Protein AF-A0A838PZV7-F1 (afdb_monomer_lite)

Secondary structure (DSSP, 8-state):
--------------THHHHHHHHHHHHHHHHHHHHTT--------S-TTTGGGSSSS-SEE--EE-SS-EE--TTS-EEE-TTSEEE-TT-TTPSPTTSPPSEEESSHHHHHHTT-EEPPPPTT-EEETTEEEEEPPTTHHHHHHHHHHHHTS-EEEESEEEESSS--BPBTTB-EETTEEEEEEE-----TTT-SS---EEEEEEEETT-TTTGGGSSSSS-TT-S--BSSTTS--EEPPP-S--BTTTB--TTTTEEEEEEEETTEEEEEEEES-STTHHHHHHHHHHTEEEE-S--

pLDDT: mean 84.12, std 16.03, range [39.72, 98.06]

Structure (mmCIF, N/CA/C/O backbone):
data_AF-A0A838PZV7-F1
#
_entry.id   AF-A0A838PZV7-F1
#
loop_
_atom_site.group_PDB
_atom_site.id
_atom_site.type_symbol
_atom_site.label_atom_id
_atom_site.label_alt_id
_atom_site.label_comp_id
_atom_site.label_asym_id
_atom_site.label_entity_id
_atom_site.label_seq_id
_atom_site.pdbx_PDB_ins_code
_atom_site.Cartn_x
_atom_site.Cartn_y
_atom_site.Cartn_z
_atom_site.occupancy
_atom_site.B_iso_or_equiv
_atom_site.auth_seq_id
_atom_site.auth_comp_id
_atom_site.auth_asym_id
_atom_site.auth_atom_id
_atom_site.pdbx_PDB_model_num
ATOM 1 N N . MET A 1 1 ? 9.979 31.177 59.073 1.00 42.09 1 MET A N 1
ATOM 2 C CA . MET A 1 1 ? 11.425 31.144 58.771 1.00 42.09 1 MET A CA 1
ATOM 3 C C . MET A 1 1 ? 11.536 30.817 57.298 1.00 42.09 1 MET A C 1
ATOM 5 O O . MET A 1 1 ? 11.395 29.663 56.925 1.00 42.09 1 MET A O 1
ATOM 9 N N . SER A 1 2 ? 11.619 31.861 56.479 1.00 39.72 2 SER A N 1
ATOM 10 C CA . SER A 1 2 ? 11.492 31.795 55.024 1.00 39.72 2 SER A CA 1
ATOM 11 C C . SER A 1 2 ? 12.829 32.212 54.428 1.00 39.72 2 SER A C 1
ATOM 13 O O . SER A 1 2 ? 13.245 33.350 54.623 1.00 39.72 2 SER A O 1
ATOM 15 N N . SER A 1 3 ? 13.523 31.294 53.760 1.00 56.53 3 SER A N 1
ATOM 16 C CA . SER A 1 3 ? 14.750 31.586 53.021 1.00 56.53 3 SER A CA 1
ATOM 17 C C . SER A 1 3 ? 14.402 31.895 51.567 1.00 56.53 3 SER A C 1
ATOM 19 O O . SER A 1 3 ? 14.065 31.018 50.776 1.00 56.53 3 SER A O 1
ATOM 21 N N . HIS A 1 4 ? 14.450 33.187 51.251 1.00 48.75 4 HIS A N 1
ATOM 22 C CA . HIS A 1 4 ? 14.527 33.724 49.898 1.00 48.75 4 HIS A CA 1
ATOM 23 C C . HIS A 1 4 ? 15.909 33.386 49.322 1.00 48.75 4 HIS A C 1
ATOM 25 O O . HIS A 1 4 ? 16.919 33.662 49.967 1.00 48.75 4 HIS A O 1
ATOM 31 N N . TRP A 1 5 ? 15.955 32.809 48.124 1.00 55.47 5 TRP A N 1
ATOM 32 C CA . TRP A 1 5 ? 17.179 32.699 47.334 1.00 55.47 5 TRP A CA 1
ATOM 33 C C . TRP A 1 5 ? 17.020 33.585 46.101 1.00 55.47 5 TRP A C 1
ATOM 35 O O . TRP A 1 5 ? 16.234 33.277 45.208 1.00 55.47 5 TRP A O 1
ATOM 45 N N . GLU A 1 6 ? 17.746 34.701 46.083 1.00 54.31 6 GLU A N 1
ATOM 46 C CA . GLU A 1 6 ? 17.954 35.526 44.894 1.00 54.31 6 GLU A CA 1
ATOM 47 C C . GLU A 1 6 ? 18.955 34.820 43.974 1.00 54.31 6 GLU A C 1
ATOM 49 O O . GLU A 1 6 ? 20.103 34.565 44.344 1.00 54.31 6 GLU A O 1
ATOM 54 N N . VAL A 1 7 ? 18.511 34.490 42.763 1.00 60.75 7 VAL A N 1
ATOM 55 C CA . VAL A 1 7 ? 19.371 34.014 41.678 1.00 60.75 7 VAL A CA 1
ATOM 56 C C . VAL A 1 7 ? 19.797 35.239 40.876 1.00 60.75 7 VAL A C 1
ATOM 58 O O . VAL A 1 7 ? 18.974 35.889 40.240 1.00 60.75 7 VAL A O 1
ATOM 61 N N . GLY A 1 8 ? 21.082 35.581 40.953 1.00 51.38 8 GLY A N 1
ATOM 62 C CA . GLY A 1 8 ? 21.669 36.687 40.202 1.00 51.38 8 GLY A CA 1
ATOM 63 C C . GLY A 1 8 ? 21.899 36.329 38.733 1.00 51.38 8 GLY A C 1
ATOM 64 O O . GLY A 1 8 ? 22.624 35.380 38.427 1.00 51.38 8 GLY A O 1
ATOM 65 N N . ASP A 1 9 ? 21.336 37.136 37.835 1.00 54.12 9 ASP A N 1
ATOM 66 C CA . ASP A 1 9 ? 21.616 37.108 36.400 1.00 54.12 9 ASP A CA 1
ATOM 67 C C . ASP A 1 9 ? 23.059 37.549 36.117 1.00 54.12 9 ASP A C 1
ATOM 69 O O . ASP A 1 9 ? 23.446 38.702 36.326 1.00 54.12 9 ASP A O 1
ATOM 73 N N . ARG A 1 10 ? 23.879 36.628 35.600 1.00 54.72 10 ARG A N 1
ATOM 74 C CA . ARG A 1 10 ? 25.203 36.938 35.045 1.00 54.72 10 ARG A CA 1
ATOM 75 C C . ARG A 1 10 ? 25.066 37.242 33.555 1.00 54.72 10 ARG A C 1
ATOM 77 O O . ARG A 1 10 ? 24.976 36.330 32.737 1.00 54.72 10 ARG A O 1
ATOM 84 N N . GLN A 1 11 ? 25.105 38.523 33.198 1.00 54.62 11 GLN A N 1
ATOM 85 C CA . GLN A 1 11 ? 25.249 38.962 31.809 1.00 54.62 11 GLN A CA 1
ATOM 86 C C . GLN A 1 11 ? 26.676 38.666 31.317 1.00 54.62 11 GLN A C 1
ATOM 88 O O . GLN A 1 11 ? 27.640 39.299 31.746 1.00 54.62 11 GLN A O 1
ATOM 93 N N . GLY A 1 12 ? 26.819 37.667 30.444 1.00 55.84 12 GLY A N 1
ATOM 94 C CA . GLY A 1 12 ? 28.068 37.376 29.735 1.00 55.84 12 GLY A CA 1
ATOM 95 C C . GLY A 1 12 ? 28.276 38.287 28.510 1.00 55.84 12 GLY A C 1
ATOM 96 O O . GLY A 1 12 ? 27.305 38.838 27.991 1.00 55.84 12 GLY A O 1
ATOM 97 N N . PRO A 1 13 ? 29.519 38.450 28.013 1.00 57.53 13 PRO A N 1
ATOM 98 C CA . PRO A 1 13 ? 29.832 39.390 26.936 1.00 57.53 13 PRO A CA 1
ATOM 99 C C . PRO A 1 13 ? 29.283 38.930 25.567 1.00 57.53 13 PRO A C 1
ATOM 101 O O . PRO A 1 13 ? 29.237 37.724 25.297 1.00 57.53 13 PRO A O 1
ATOM 104 N N . PRO A 1 14 ? 28.918 39.857 24.658 1.00 56.06 14 PRO A N 1
ATOM 105 C CA . PRO A 1 14 ? 28.252 39.548 23.393 1.00 56.06 14 PRO A CA 1
ATOM 106 C C . PRO A 1 14 ? 29.244 39.108 22.299 1.00 56.06 14 PRO A C 1
ATOM 108 O O . PRO A 1 14 ? 29.445 39.788 21.297 1.00 56.06 14 PRO A O 1
ATOM 111 N N . TRP A 1 15 ? 29.849 37.928 22.444 1.00 50.00 15 TRP A N 1
ATOM 112 C CA . TRP A 1 15 ? 30.771 37.365 21.440 1.00 50.00 15 TRP A CA 1
ATOM 113 C C . TRP A 1 15 ? 30.090 36.956 20.119 1.00 50.00 15 TRP A C 1
ATOM 115 O O . TRP A 1 15 ? 30.760 36.725 19.115 1.00 50.00 15 TRP A O 1
ATOM 125 N N . ARG A 1 16 ? 28.751 36.895 20.082 1.00 53.56 16 ARG A N 1
ATOM 126 C CA . ARG A 1 16 ? 27.990 36.456 18.898 1.00 53.56 16 ARG A CA 1
ATOM 127 C C . ARG A 1 16 ? 27.910 37.496 17.773 1.00 53.56 16 ARG A C 1
ATOM 129 O O . ARG A 1 16 ? 27.718 37.107 16.628 1.00 53.56 16 ARG A O 1
ATOM 136 N N . ALA A 1 17 ? 28.104 38.784 18.059 1.00 54.66 17 ALA A N 1
ATOM 137 C CA . ALA A 1 17 ? 27.995 39.830 17.036 1.00 54.66 17 ALA A CA 1
ATOM 138 C C . ALA A 1 17 ? 29.242 39.935 16.133 1.00 54.66 17 ALA A C 1
ATOM 140 O O . ALA A 1 17 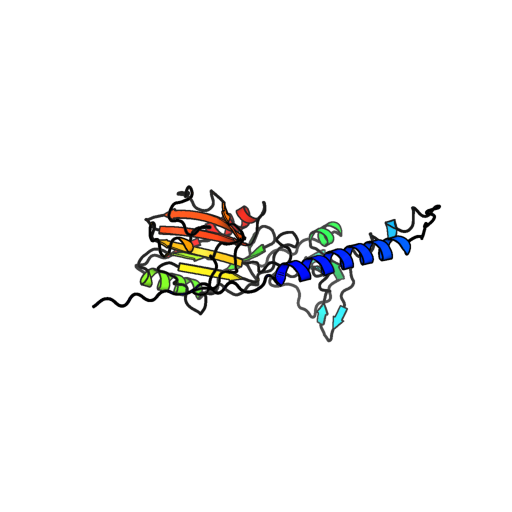? 29.129 40.302 14.967 1.00 54.66 17 ALA A O 1
ATOM 141 N N . ILE A 1 18 ? 30.425 39.566 16.636 1.00 55.22 18 ILE A N 1
ATOM 142 C CA . ILE A 1 18 ? 31.686 39.696 15.883 1.00 55.22 18 ILE A CA 1
ATOM 143 C C . ILE A 1 18 ? 31.865 38.538 14.883 1.00 55.22 18 ILE A C 1
ATOM 145 O O . ILE A 1 18 ? 32.380 38.744 13.787 1.00 55.22 18 ILE A O 1
ATOM 149 N N . GLY A 1 19 ? 31.373 37.335 15.205 1.00 53.69 19 GLY A N 1
ATOM 150 C CA . GLY A 1 19 ? 31.516 36.158 14.336 1.00 53.69 19 GLY A CA 1
ATOM 151 C C . GLY A 1 19 ? 30.713 36.224 13.029 1.00 53.69 19 GLY A C 1
ATOM 152 O O . GLY A 1 19 ? 31.167 35.724 12.003 1.00 53.69 19 GLY A O 1
ATOM 153 N N . VAL A 1 20 ? 29.546 36.880 13.034 1.00 62.47 20 VAL A N 1
ATOM 154 C CA . VAL A 1 20 ? 28.665 36.954 11.851 1.00 62.47 20 VAL A CA 1
ATOM 155 C C . VAL A 1 20 ? 29.201 37.935 10.801 1.00 62.47 20 VAL A C 1
ATOM 157 O O . VAL A 1 20 ? 29.111 37.667 9.604 1.00 62.47 20 VAL A O 1
ATOM 160 N N . GLY A 1 21 ? 29.828 39.038 11.226 1.00 62.22 21 GLY A N 1
ATOM 161 C CA . GLY A 1 21 ? 30.363 40.048 10.306 1.00 62.22 21 GLY A CA 1
ATOM 162 C C . GLY A 1 21 ? 31.498 39.532 9.412 1.00 62.22 21 GLY A C 1
ATOM 163 O O . GLY A 1 21 ? 31.550 39.860 8.227 1.00 62.22 21 GLY A O 1
ATOM 164 N N . VAL A 1 22 ? 32.375 38.674 9.946 1.00 70.69 22 VAL A N 1
ATOM 165 C CA . VAL A 1 22 ? 33.531 38.136 9.204 1.00 70.69 22 VAL A CA 1
ATOM 166 C C . VAL A 1 22 ? 33.101 37.120 8.136 1.00 70.69 22 VAL A C 1
ATOM 168 O O . VAL A 1 22 ? 33.656 37.110 7.037 1.00 70.69 22 VAL A O 1
ATOM 171 N N . LEU A 1 23 ? 32.071 36.313 8.410 1.00 70.94 23 LEU A N 1
ATOM 172 C CA . LEU A 1 23 ? 31.545 35.324 7.460 1.00 70.94 23 LEU A CA 1
ATOM 173 C C . LEU A 1 23 ? 30.875 35.975 6.241 1.00 70.94 23 LEU A C 1
ATOM 175 O O . LEU A 1 23 ? 31.104 35.542 5.111 1.00 70.94 23 LEU A O 1
ATOM 179 N N . ILE A 1 24 ? 30.101 37.046 6.447 1.00 72.81 24 ILE A N 1
ATOM 180 C CA . ILE A 1 24 ? 29.430 37.761 5.350 1.00 72.81 24 ILE A CA 1
ATOM 181 C C . ILE A 1 24 ? 30.459 38.458 4.447 1.00 72.81 24 ILE A C 1
ATOM 183 O O . ILE A 1 24 ? 30.365 38.363 3.223 1.00 72.81 24 ILE A O 1
ATOM 187 N N . ALA A 1 25 ? 31.484 39.096 5.026 1.00 76.06 25 ALA A N 1
ATOM 188 C CA . ALA A 1 25 ? 32.553 39.727 4.250 1.00 76.06 25 ALA A CA 1
ATOM 189 C C . ALA A 1 25 ? 33.348 38.705 3.411 1.00 76.06 25 ALA A C 1
ATOM 191 O O . ALA A 1 25 ? 33.676 38.982 2.257 1.00 76.06 25 ALA A O 1
ATOM 192 N N . GLY A 1 26 ? 33.597 37.506 3.953 1.00 79.44 26 GLY A N 1
ATOM 193 C CA . GLY A 1 26 ? 34.261 36.416 3.232 1.00 79.44 26 GLY A CA 1
ATOM 194 C C . GLY A 1 26 ? 33.461 35.897 2.031 1.00 79.44 26 GLY A C 1
ATOM 195 O O . GLY A 1 26 ? 34.029 35.704 0.956 1.00 79.44 26 GLY A O 1
ATOM 196 N N . LEU A 1 27 ? 32.140 35.729 2.177 1.00 80.56 27 LEU A N 1
ATOM 197 C CA . LEU A 1 27 ? 31.266 35.264 1.089 1.00 80.56 27 LEU A CA 1
ATOM 198 C C . LEU A 1 27 ? 31.147 36.286 -0.050 1.00 80.56 27 LEU A C 1
ATOM 200 O O . LEU A 1 27 ? 31.172 35.904 -1.220 1.00 80.56 27 LEU A O 1
ATOM 204 N N . ILE A 1 28 ? 31.079 37.582 0.272 1.00 80.75 28 ILE A N 1
ATOM 205 C CA . ILE A 1 28 ? 31.041 38.647 -0.742 1.00 80.75 28 ILE A CA 1
ATOM 206 C C . ILE A 1 28 ? 32.358 38.687 -1.529 1.00 80.75 28 ILE A C 1
ATOM 208 O O . ILE A 1 28 ? 32.335 38.771 -2.757 1.00 80.75 28 ILE A O 1
ATOM 212 N N . LEU A 1 29 ? 33.506 38.563 -0.852 1.00 78.00 29 LEU A N 1
ATOM 213 C CA . LEU A 1 29 ? 34.809 38.558 -1.522 1.00 78.00 29 LEU A CA 1
ATOM 214 C C . LEU A 1 29 ? 34.979 37.331 -2.437 1.00 78.00 29 LEU A C 1
ATOM 216 O O . LEU A 1 29 ? 35.476 37.462 -3.554 1.00 78.00 29 LEU A O 1
ATOM 220 N N . ALA A 1 30 ? 34.515 36.154 -2.001 1.00 75.19 30 ALA A N 1
ATOM 221 C CA . ALA A 1 30 ? 34.537 34.935 -2.809 1.00 75.19 30 ALA A CA 1
ATOM 222 C C . ALA A 1 30 ? 33.645 35.050 -4.059 1.00 75.19 30 ALA A C 1
ATOM 224 O O . ALA A 1 30 ? 34.065 34.660 -5.148 1.00 75.19 30 ALA A O 1
ATOM 225 N N . ALA A 1 31 ? 32.454 35.644 -3.934 1.00 75.31 31 ALA A N 1
ATOM 226 C CA . ALA A 1 31 ? 31.554 35.867 -5.065 1.00 75.31 31 ALA A CA 1
ATOM 227 C C . ALA A 1 31 ? 32.135 36.849 -6.100 1.00 75.31 31 ALA A C 1
ATOM 229 O O . ALA A 1 31 ? 31.983 36.634 -7.302 1.00 75.31 31 ALA A O 1
ATOM 230 N N . ILE A 1 32 ? 32.840 37.898 -5.658 1.00 75.69 32 ILE A N 1
ATOM 231 C CA . ILE A 1 32 ? 33.506 38.855 -6.558 1.00 75.69 32 ILE A CA 1
ATOM 232 C C . ILE A 1 32 ? 34.677 38.184 -7.290 1.00 75.69 32 ILE A C 1
ATOM 234 O O . ILE A 1 32 ? 34.791 38.310 -8.508 1.00 75.69 32 ILE A O 1
ATOM 238 N N . LEU A 1 33 ? 35.497 37.399 -6.583 1.00 73.06 33 LEU A N 1
ATOM 239 C CA . LEU A 1 33 ? 36.637 36.696 -7.184 1.00 73.06 33 LEU A CA 1
ATOM 240 C C . LEU A 1 33 ? 36.222 35.578 -8.155 1.00 73.06 33 LEU A C 1
ATOM 242 O O . LEU A 1 33 ? 36.958 35.281 -9.096 1.00 73.06 33 LEU A O 1
ATOM 246 N N . LEU A 1 34 ? 35.048 34.970 -7.960 1.00 68.56 34 LEU A N 1
ATOM 247 C CA . LEU A 1 34 ? 34.486 33.993 -8.897 1.00 68.56 34 LEU A CA 1
ATOM 248 C C . LEU A 1 34 ? 33.893 34.655 -10.149 1.00 68.56 34 LEU A C 1
ATOM 250 O O . LEU A 1 34 ? 33.904 34.046 -11.217 1.00 68.56 34 LEU A O 1
ATOM 254 N N . ARG A 1 35 ? 33.425 35.906 -10.053 1.00 67.31 35 ARG A N 1
ATOM 255 C CA . ARG A 1 35 ? 32.829 36.634 -11.184 1.00 67.31 35 ARG A CA 1
ATOM 256 C C . ARG A 1 35 ? 33.870 37.130 -12.194 1.00 67.31 35 ARG A C 1
ATOM 258 O O . ARG A 1 35 ? 33.584 37.134 -13.386 1.00 67.31 35 ARG A O 1
ATOM 265 N N . ASP A 1 36 ? 35.081 37.460 -11.744 1.00 55.84 36 ASP A N 1
ATOM 266 C CA . ASP A 1 36 ? 36.160 37.975 -12.608 1.00 55.84 36 ASP A CA 1
ATOM 267 C C . ASP A 1 36 ? 36.945 36.888 -13.369 1.00 55.84 36 ASP A C 1
ATOM 269 O O . ASP A 1 36 ? 37.707 37.192 -14.284 1.00 55.84 36 ASP A O 1
ATOM 273 N N . ARG A 1 37 ? 36.752 35.602 -13.046 1.00 54.34 37 ARG A N 1
ATOM 274 C CA . ARG A 1 37 ? 37.413 34.483 -13.750 1.00 54.34 37 ARG A CA 1
ATOM 275 C C . ARG A 1 37 ? 36.603 33.871 -14.900 1.00 54.34 37 ARG A C 1
ATOM 277 O O . ARG A 1 37 ? 37.090 32.949 -15.545 1.00 54.34 37 ARG A O 1
ATOM 284 N N . GLY A 1 38 ? 35.401 34.373 -15.181 1.00 46.53 38 GLY A N 1
ATOM 285 C CA . GLY A 1 38 ? 34.447 33.756 -16.114 1.00 46.53 38 GLY A CA 1
ATOM 286 C C . GLY A 1 38 ? 34.366 34.360 -17.521 1.00 46.53 38 GLY A C 1
ATOM 287 O O . GLY A 1 38 ? 33.359 34.157 -18.194 1.00 46.53 38 GLY A O 1
ATOM 288 N N . GLY A 1 39 ? 35.369 35.116 -17.975 1.00 49.84 39 GLY A N 1
ATOM 289 C CA . GLY A 1 39 ? 35.422 35.654 -19.339 1.00 49.84 39 GLY A CA 1
ATOM 290 C C . GLY A 1 39 ? 35.720 34.579 -20.389 1.00 49.84 39 GLY A C 1
ATOM 291 O O . GLY A 1 39 ? 36.837 34.504 -20.889 1.00 49.84 39 GLY A O 1
ATOM 292 N N . LEU A 1 40 ? 34.726 33.758 -20.725 1.00 47.22 40 LEU A N 1
ATOM 293 C CA . LEU A 1 40 ? 34.736 32.855 -21.878 1.00 47.22 40 LEU A CA 1
ATOM 294 C C . LEU A 1 40 ? 33.456 33.099 -22.681 1.00 47.22 40 LEU A C 1
ATOM 296 O O . LEU A 1 40 ? 32.409 32.510 -22.428 1.00 47.22 40 LEU A O 1
ATOM 300 N N . SER A 1 41 ? 33.541 34.021 -23.641 1.00 47.66 41 SER A N 1
ATOM 301 C CA . SER A 1 41 ? 32.560 34.128 -24.715 1.00 47.66 41 SER A CA 1
ATOM 302 C C . SER A 1 41 ? 32.738 32.920 -25.633 1.00 47.66 41 SER A C 1
ATOM 304 O O . SER A 1 41 ? 33.701 32.860 -26.399 1.00 47.66 41 SER A O 1
ATOM 306 N N . VAL A 1 42 ? 31.838 31.946 -25.532 1.00 50.78 42 VAL A N 1
ATOM 307 C CA . VAL A 1 42 ? 31.726 30.876 -26.524 1.00 50.78 42 VAL A CA 1
ATOM 308 C C . VAL A 1 42 ? 30.867 31.402 -27.666 1.00 50.78 42 VAL A C 1
ATOM 310 O O . VAL A 1 42 ? 29.674 31.662 -27.508 1.00 50.78 42 VAL A O 1
ATOM 313 N N . ASP A 1 43 ? 31.525 31.595 -28.799 1.00 46.00 43 ASP A N 1
ATOM 314 C CA . ASP A 1 43 ? 30.928 31.867 -30.096 1.00 46.00 43 ASP A CA 1
ATOM 315 C C . ASP A 1 43 ? 30.083 30.646 -30.502 1.00 46.00 43 ASP A C 1
ATOM 317 O O . ASP A 1 43 ? 30.615 29.564 -30.739 1.00 46.00 43 ASP A O 1
ATOM 321 N N . THR A 1 44 ? 28.755 30.778 -30.508 1.00 49.53 44 THR A N 1
ATOM 322 C CA . THR A 1 44 ? 27.830 29.727 -30.975 1.00 49.53 44 THR A CA 1
ATOM 323 C C . THR A 1 44 ? 27.452 29.997 -32.426 1.00 49.53 44 THR A C 1
ATOM 325 O O . THR A 1 44 ? 26.295 30.201 -32.790 1.00 49.53 44 THR A O 1
ATOM 328 N N . GLY A 1 45 ? 28.477 30.012 -33.275 1.00 50.03 45 GLY A N 1
ATOM 329 C CA . GLY A 1 45 ? 28.330 29.920 -34.717 1.00 50.03 45 GLY A CA 1
ATOM 330 C C . GLY A 1 45 ? 28.080 28.471 -35.129 1.00 50.03 45 GLY A C 1
ATOM 331 O O . GLY A 1 45 ? 29.018 27.698 -35.245 1.00 50.03 45 GLY A O 1
ATOM 332 N N . GLY A 1 46 ? 26.814 28.133 -35.382 1.00 51.66 46 GLY A N 1
ATOM 333 C CA . GLY A 1 46 ? 26.424 27.070 -36.313 1.00 51.66 46 GLY A CA 1
ATOM 334 C C . GLY A 1 46 ? 26.726 25.624 -35.914 1.00 51.66 46 GLY A C 1
ATOM 335 O O . GLY A 1 46 ? 27.573 24.998 -36.530 1.00 51.66 46 GLY A O 1
ATOM 336 N N . GLU A 1 47 ? 25.939 25.049 -35.000 1.00 48.91 47 GLU A N 1
ATOM 337 C CA . GLU A 1 47 ? 25.841 23.584 -34.854 1.00 48.91 47 GLU A CA 1
ATOM 338 C C . GLU A 1 47 ? 24.519 23.173 -34.176 1.00 48.91 47 GLU A C 1
ATOM 340 O O . GLU A 1 47 ? 24.459 22.516 -33.143 1.00 48.91 47 GLU A O 1
ATOM 345 N N . THR A 1 48 ? 23.391 23.596 -34.749 1.00 53.56 48 THR A N 1
ATOM 346 C CA . THR A 1 48 ? 22.042 23.273 -34.245 1.00 53.56 48 THR A CA 1
ATOM 347 C C . THR A 1 48 ? 21.520 21.892 -34.672 1.00 53.56 48 THR A C 1
ATOM 349 O O . THR A 1 48 ? 20.330 21.623 -34.517 1.00 53.56 48 THR A O 1
ATOM 352 N N . ALA A 1 49 ? 22.371 20.994 -35.178 1.00 52.94 49 ALA A N 1
ATOM 353 C CA . ALA A 1 49 ? 21.940 19.678 -35.664 1.00 52.94 49 ALA A CA 1
ATOM 354 C C . ALA A 1 49 ? 22.441 18.480 -34.836 1.00 52.94 49 ALA A C 1
ATOM 356 O O . ALA A 1 49 ? 21.749 17.469 -34.804 1.00 52.94 49 ALA A O 1
ATOM 357 N N . GLU A 1 50 ? 23.568 18.572 -34.120 1.00 47.78 50 GLU A N 1
ATOM 358 C CA . GLU A 1 50 ? 24.176 17.379 -33.498 1.00 47.78 50 GLU A CA 1
ATOM 359 C C . GLU A 1 50 ? 23.842 17.192 -32.006 1.00 47.78 50 GLU A C 1
ATOM 361 O O . GLU A 1 50 ? 23.817 16.071 -31.502 1.00 47.78 50 GLU A O 1
ATOM 366 N N . VAL A 1 51 ? 23.469 18.259 -31.289 1.00 49.22 51 VAL A N 1
ATOM 367 C CA . VAL A 1 51 ? 23.111 18.156 -29.857 1.00 49.22 51 VAL A CA 1
ATOM 368 C C . VAL A 1 51 ? 21.734 17.511 -29.650 1.00 49.22 51 VAL A C 1
ATOM 370 O O . VAL A 1 51 ? 21.497 16.874 -28.629 1.00 49.22 51 VAL A O 1
ATOM 373 N N . ARG A 1 52 ? 20.844 17.562 -30.650 1.00 44.47 52 ARG A N 1
ATOM 374 C CA . ARG A 1 52 ? 19.514 16.935 -30.560 1.00 44.47 52 ARG A CA 1
ATOM 375 C C . ARG A 1 52 ? 19.538 15.416 -30.746 1.00 44.47 52 ARG A C 1
ATOM 377 O O . ARG A 1 52 ? 18.552 14.756 -30.448 1.00 44.47 52 ARG A O 1
ATOM 384 N N . GLN A 1 53 ? 20.649 14.861 -31.229 1.00 44.34 53 GLN A N 1
ATOM 385 C CA . GLN A 1 53 ? 20.766 13.435 -31.534 1.00 44.34 53 GLN A CA 1
ATOM 386 C C . GLN A 1 53 ? 21.346 12.623 -30.366 1.00 44.34 53 GLN A C 1
ATOM 388 O O . GLN A 1 53 ? 21.191 11.410 -30.332 1.00 44.34 53 GLN A O 1
ATOM 393 N N . ARG A 1 54 ? 21.939 13.280 -29.359 1.00 42.56 54 ARG A N 1
ATOM 394 C CA . ARG A 1 54 ? 22.484 12.614 -28.162 1.00 42.56 54 ARG A CA 1
ATOM 395 C C . ARG A 1 54 ? 21.508 12.502 -26.988 1.00 42.56 54 ARG A C 1
ATOM 397 O O . ARG A 1 54 ? 21.782 11.762 -26.053 1.00 42.56 54 ARG A O 1
ATOM 404 N N . GLU A 1 55 ? 20.373 13.191 -27.054 1.00 45.97 55 GLU A N 1
ATOM 405 C CA . GLU A 1 55 ? 19.313 13.152 -26.033 1.00 45.97 55 GLU A CA 1
ATOM 406 C C . GLU A 1 55 ? 18.219 12.108 -26.355 1.00 45.97 55 GLU A C 1
ATOM 408 O O . GLU A 1 55 ? 17.292 11.914 -25.578 1.00 45.97 55 GLU A O 1
ATOM 413 N N . LEU A 1 56 ? 18.341 11.400 -27.487 1.00 49.62 56 LEU A N 1
ATOM 414 C CA . LEU A 1 56 ? 17.361 10.422 -27.984 1.00 49.62 56 LEU A CA 1
ATOM 415 C C . LEU A 1 56 ? 17.820 8.952 -27.915 1.00 49.62 56 LEU A C 1
ATOM 417 O O . LEU A 1 56 ? 17.026 8.072 -28.230 1.00 49.62 56 LEU A O 1
ATOM 421 N N . ASP A 1 57 ? 19.054 8.662 -27.484 1.00 49.16 57 ASP A N 1
ATOM 422 C CA . ASP A 1 57 ? 19.691 7.358 -27.761 1.00 49.16 57 ASP A CA 1
ATOM 423 C C . ASP A 1 57 ? 19.965 6.443 -26.554 1.00 49.16 57 ASP A C 1
ATOM 425 O O . ASP A 1 57 ? 20.586 5.394 -26.703 1.00 49.16 57 ASP A O 1
ATOM 429 N N . LEU A 1 58 ? 19.462 6.759 -25.359 1.00 55.94 58 LEU A N 1
ATOM 430 C CA . LEU A 1 58 ? 19.487 5.824 -24.220 1.00 55.94 58 LEU A CA 1
ATOM 431 C C . LEU A 1 58 ? 18.089 5.674 -23.621 1.00 55.94 58 LEU A C 1
ATOM 433 O O . LEU A 1 58 ? 17.857 5.844 -22.433 1.00 55.94 58 LEU A O 1
ATOM 437 N N . VAL A 1 59 ? 17.136 5.364 -24.494 1.00 71.62 59 VAL A N 1
ATOM 438 C CA . VAL A 1 59 ? 15.771 4.956 -24.135 1.00 71.62 59 VAL A CA 1
ATOM 439 C C . VAL A 1 59 ? 15.729 3.450 -23.812 1.00 71.62 59 VAL A C 1
ATOM 441 O O . VAL A 1 59 ? 14.847 2.966 -23.103 1.00 71.62 59 VAL A O 1
ATOM 444 N N . VAL A 1 60 ? 16.730 2.712 -24.300 1.00 83.00 60 VAL A N 1
ATOM 445 C CA . VAL A 1 60 ? 16.875 1.264 -24.178 1.00 83.00 60 VAL A CA 1
ATOM 446 C C . VAL A 1 60 ? 18.323 0.902 -23.850 1.00 83.00 60 VAL A C 1
ATOM 448 O O . VAL A 1 60 ? 19.261 1.496 -24.379 1.00 83.00 60 VAL A O 1
ATOM 451 N N . GLN A 1 61 ? 18.513 -0.104 -23.003 1.00 90.38 61 GLN A N 1
ATOM 452 C CA . GLN A 1 61 ? 19.817 -0.677 -22.685 1.00 90.38 61 GLN A CA 1
ATOM 453 C C . GLN A 1 61 ? 19.805 -2.186 -22.958 1.00 90.38 61 GLN A C 1
ATOM 455 O O . GLN A 1 61 ? 18.794 -2.863 -22.768 1.00 90.38 61 GLN A O 1
ATOM 460 N N . ALA A 1 62 ? 20.937 -2.739 -23.396 1.00 92.00 62 ALA A N 1
ATOM 461 C CA . ALA A 1 62 ? 21.108 -4.187 -23.433 1.00 92.00 62 ALA A CA 1
ATOM 462 C C . ALA A 1 62 ? 21.238 -4.738 -21.998 1.00 92.00 62 ALA A C 1
ATOM 464 O O . ALA A 1 62 ? 21.925 -4.120 -21.179 1.00 92.00 62 ALA A O 1
ATOM 465 N N . PRO A 1 63 ? 20.638 -5.898 -21.676 1.00 94.75 63 PRO A N 1
ATOM 466 C CA . PRO A 1 63 ? 20.877 -6.539 -20.388 1.00 94.75 63 PRO A CA 1
ATOM 467 C C . PRO A 1 63 ? 22.338 -6.977 -20.276 1.00 94.75 63 PRO A C 1
ATOM 469 O O . PRO A 1 63 ? 22.980 -7.308 -21.278 1.00 94.75 63 PRO A O 1
ATOM 472 N N . TYR A 1 64 ? 22.840 -7.039 -19.048 1.00 95.75 64 TYR A N 1
ATOM 473 C CA . TYR A 1 64 ? 24.179 -7.540 -18.760 1.00 95.75 64 TYR A CA 1
ATOM 474 C C . TYR A 1 64 ? 24.122 -8.873 -18.014 1.00 95.75 64 TYR A C 1
ATOM 476 O O . TYR A 1 64 ? 23.167 -9.177 -17.296 1.00 95.75 64 TYR A O 1
ATOM 484 N N . GLU A 1 65 ? 25.163 -9.674 -18.209 1.00 96.81 65 GLU A N 1
ATOM 485 C CA . GLU A 1 65 ? 25.326 -10.989 -17.597 1.00 96.81 65 GLU A CA 1
ATOM 486 C C . GLU A 1 65 ? 26.232 -10.885 -16.365 1.00 96.81 65 GLU A C 1
ATOM 488 O O . GLU A 1 65 ? 27.275 -10.228 -16.400 1.00 96.81 65 GLU A O 1
ATOM 493 N N . ALA A 1 66 ? 25.847 -11.538 -15.269 1.00 95.56 66 ALA A N 1
ATOM 494 C CA . ALA A 1 66 ? 26.688 -11.697 -14.088 1.00 95.56 66 ALA A CA 1
ATOM 495 C C . ALA A 1 66 ? 26.534 -13.117 -13.520 1.00 95.56 66 ALA A C 1
ATOM 497 O O . ALA A 1 66 ? 25.567 -13.434 -12.822 1.00 95.56 66 ALA A O 1
ATOM 498 N N . GLY A 1 67 ? 27.506 -13.979 -13.830 1.00 95.12 67 GLY A N 1
ATOM 499 C CA . GLY A 1 67 ? 27.386 -15.422 -13.607 1.00 95.12 67 GLY A CA 1
ATOM 500 C C . GLY A 1 67 ? 26.351 -16.021 -14.560 1.00 95.12 67 GLY A C 1
ATOM 501 O O . GLY A 1 67 ? 26.316 -15.660 -15.724 1.00 95.12 67 GLY A O 1
ATOM 502 N N . GLU A 1 68 ? 25.473 -16.891 -14.064 1.00 94.56 68 GLU A N 1
ATOM 503 C CA . GLU A 1 68 ? 24.387 -17.507 -14.852 1.00 94.56 68 GLU A CA 1
ATOM 504 C C . GLU A 1 68 ? 23.089 -16.673 -14.836 1.00 94.56 68 GLU A C 1
ATOM 506 O O . GLU A 1 68 ? 21.981 -17.211 -14.876 1.00 94.56 68 GLU A O 1
ATOM 511 N N . ARG A 1 69 ? 23.201 -15.354 -14.654 1.00 96.31 69 ARG A N 1
ATOM 512 C CA . ARG A 1 69 ? 22.058 -14.465 -14.421 1.00 96.31 69 ARG A CA 1
ATOM 513 C C . ARG A 1 69 ? 22.133 -13.227 -15.299 1.00 96.31 69 ARG A C 1
ATOM 515 O O . ARG A 1 69 ? 23.211 -12.674 -15.510 1.00 96.31 69 ARG A O 1
ATOM 522 N N . TRP A 1 70 ? 20.968 -12.771 -15.736 1.00 96.75 70 TRP A N 1
ATOM 523 C CA . TRP A 1 70 ? 20.778 -11.590 -16.562 1.00 96.75 70 TRP A CA 1
ATOM 524 C C . TRP A 1 70 ? 20.076 -10.495 -15.778 1.00 96.75 70 TRP A C 1
ATOM 526 O O . TRP A 1 70 ? 19.057 -10.729 -15.123 1.00 96.75 70 TRP A O 1
ATOM 536 N N . PHE A 1 71 ? 20.611 -9.287 -15.884 1.00 94.69 71 PHE A N 1
ATOM 537 C CA . PHE A 1 71 ? 20.134 -8.132 -15.145 1.00 94.69 71 PHE A CA 1
ATOM 538 C C . PHE A 1 71 ? 19.944 -6.937 -16.069 1.00 94.69 71 PHE A C 1
ATOM 540 O O . PHE A 1 71 ? 20.627 -6.787 -17.085 1.00 94.69 71 PHE A O 1
ATOM 547 N N . CYS A 1 72 ? 19.023 -6.074 -15.665 1.00 95.38 72 CYS A N 1
ATOM 548 C CA . CYS A 1 72 ? 18.970 -4.705 -16.133 1.00 95.38 72 CYS A CA 1
ATOM 549 C C . CYS A 1 72 ? 19.584 -3.790 -15.070 1.00 95.38 72 CYS A C 1
ATOM 551 O O . CYS A 1 72 ? 19.593 -4.134 -13.886 1.00 95.38 72 CYS A O 1
ATOM 553 N N . SER A 1 73 ? 20.141 -2.655 -15.489 1.00 93.50 73 SER A N 1
ATOM 554 C CA . SER A 1 73 ? 20.700 -1.685 -14.545 1.00 93.50 73 SER A CA 1
ATOM 555 C C . SER A 1 73 ? 19.589 -0.991 -13.751 1.00 93.50 73 SER A C 1
ATOM 557 O O . SER A 1 73 ? 18.417 -1.042 -14.129 1.00 93.50 73 SER A O 1
ATOM 559 N N . ALA A 1 74 ? 19.961 -0.327 -12.655 1.00 89.00 74 ALA A N 1
ATOM 560 C CA . ALA A 1 74 ? 19.015 0.434 -11.840 1.00 89.00 74 ALA A CA 1
ATOM 561 C C . ALA A 1 74 ? 18.341 1.575 -12.626 1.00 89.00 74 ALA A C 1
ATOM 563 O O . ALA A 1 74 ? 17.181 1.875 -12.365 1.00 89.00 74 ALA A O 1
ATOM 564 N N . ASP A 1 75 ? 19.036 2.147 -13.615 1.00 89.00 75 ASP A N 1
ATOM 565 C CA . ASP A 1 75 ? 18.512 3.211 -14.479 1.00 89.00 75 ASP A CA 1
ATOM 566 C C . ASP A 1 75 ? 17.578 2.676 -15.582 1.00 89.00 75 ASP A C 1
ATOM 568 O O . ASP A 1 75 ? 16.853 3.448 -16.203 1.00 89.00 75 ASP A O 1
ATOM 572 N N . PHE A 1 76 ? 17.586 1.360 -15.837 1.00 93.38 76 PHE A N 1
ATOM 573 C CA . PHE A 1 76 ? 16.779 0.695 -16.869 1.00 93.38 76 PHE A CA 1
ATOM 574 C C . PHE A 1 76 ? 16.042 -0.539 -16.331 1.00 93.38 76 PHE A C 1
ATOM 576 O O . PHE A 1 76 ? 16.160 -1.619 -16.907 1.00 93.38 76 PHE A O 1
ATOM 583 N N . PRO A 1 77 ? 15.283 -0.445 -15.229 1.00 92.69 77 PRO A N 1
ATOM 584 C CA . PRO A 1 77 ? 14.905 -1.621 -14.453 1.00 92.69 77 PRO A CA 1
ATOM 585 C C . PRO A 1 77 ? 13.819 -2.495 -15.108 1.00 92.69 77 PRO A C 1
ATOM 587 O O . PRO A 1 77 ? 13.608 -3.631 -14.678 1.00 92.69 77 PRO A O 1
ATOM 590 N N . VAL A 1 78 ? 13.120 -2.005 -16.137 1.00 94.50 78 VAL A N 1
ATOM 591 C CA . VAL A 1 78 ? 12.043 -2.751 -16.804 1.00 94.50 78 VAL A CA 1
ATOM 592 C C . VAL A 1 78 ? 12.631 -3.771 -17.775 1.00 94.50 78 VAL A C 1
ATOM 594 O O . VAL A 1 78 ? 13.273 -3.405 -18.759 1.00 94.50 78 VAL A O 1
ATOM 597 N N . ARG A 1 79 ? 12.370 -5.059 -17.527 1.00 96.75 79 ARG A N 1
ATOM 598 C CA . ARG A 1 79 ? 12.846 -6.180 -18.354 1.00 96.75 79 ARG A CA 1
ATOM 599 C C . ARG A 1 79 ? 11.835 -6.482 -19.454 1.00 96.75 79 ARG A C 1
ATOM 601 O O . ARG A 1 79 ? 10.698 -6.827 -19.148 1.00 96.75 79 ARG A O 1
ATOM 608 N N . ALA A 1 80 ? 12.243 -6.421 -20.712 1.00 97.62 80 ALA A N 1
ATOM 609 C CA . ALA A 1 80 ? 11.41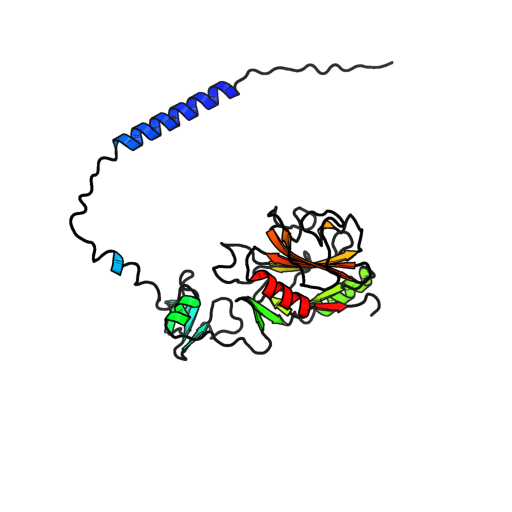0 -6.792 -21.853 1.00 97.62 80 ALA A CA 1
ATOM 610 C C . ALA A 1 80 ? 11.925 -8.074 -22.518 1.00 97.62 80 ALA A C 1
ATOM 612 O O . ALA A 1 80 ? 13.138 -8.278 -22.571 1.00 97.62 80 ALA A O 1
ATOM 613 N N . PHE A 1 81 ? 11.030 -8.931 -23.011 1.00 97.75 81 PHE A N 1
ATOM 614 C CA . PHE A 1 81 ? 11.356 -10.259 -23.547 1.00 97.75 81 PHE A CA 1
ATOM 615 C C . PHE A 1 81 ? 10.875 -10.441 -24.987 1.00 97.75 81 PHE A C 1
ATOM 617 O O . PHE A 1 81 ? 10.035 -9.702 -25.494 1.00 97.75 81 PHE A O 1
ATOM 624 N N . SER A 1 82 ? 11.420 -11.449 -25.670 1.00 96.88 82 SER A N 1
ATOM 625 C CA . SER A 1 82 ? 11.148 -11.714 -27.089 1.00 96.88 82 SER A CA 1
ATOM 626 C C . SER A 1 82 ? 9.700 -12.107 -27.399 1.00 96.88 82 SER A C 1
ATOM 628 O O . SER A 1 82 ? 9.311 -12.096 -28.565 1.00 96.88 82 SER A O 1
ATOM 630 N N . ASP A 1 83 ? 8.901 -12.430 -26.383 1.00 96.94 83 ASP A N 1
ATOM 631 C CA . ASP A 1 83 ? 7.459 -12.665 -26.487 1.00 96.94 83 ASP A CA 1
ATOM 632 C C . ASP A 1 83 ? 6.632 -11.367 -26.593 1.00 96.94 83 ASP A C 1
ATOM 634 O O . ASP A 1 83 ? 5.415 -11.422 -26.769 1.00 96.94 83 ASP A O 1
ATOM 638 N N . GLY A 1 84 ? 7.286 -10.202 -26.525 1.00 97.31 84 GLY A N 1
ATOM 639 C CA . GLY A 1 84 ? 6.647 -8.891 -26.597 1.00 97.31 84 GLY A CA 1
ATOM 640 C C . GLY A 1 84 ? 6.118 -8.390 -25.253 1.00 97.31 84 GLY A C 1
ATOM 641 O O . GLY A 1 84 ? 5.428 -7.369 -25.223 1.00 97.31 84 GLY A O 1
ATOM 642 N N . LEU A 1 85 ? 6.439 -9.063 -24.144 1.00 98.06 85 LEU A N 1
ATOM 643 C CA . LEU A 1 85 ? 6.039 -8.649 -22.804 1.00 98.06 85 LEU A CA 1
ATOM 644 C C . LEU A 1 85 ? 7.155 -7.887 -22.083 1.00 98.06 85 LEU A C 1
ATOM 646 O O . LEU A 1 85 ? 8.340 -8.210 -22.181 1.00 98.06 85 LEU A O 1
ATOM 650 N N . ALA A 1 86 ? 6.752 -6.878 -21.318 1.00 96.75 86 ALA A N 1
ATOM 651 C CA . ALA A 1 86 ? 7.604 -6.119 -20.420 1.00 96.75 86 ALA A CA 1
ATOM 652 C C . ALA A 1 86 ? 7.156 -6.302 -18.965 1.00 96.75 86 ALA A C 1
ATOM 654 O O . ALA A 1 86 ? 5.969 -6.276 -18.629 1.00 96.75 86 ALA A O 1
ATOM 655 N N . TYR A 1 87 ? 8.147 -6.510 -18.107 1.00 94.94 87 TYR A N 1
ATOM 656 C CA . TYR A 1 87 ? 8.017 -6.842 -16.700 1.00 94.94 87 TYR A CA 1
ATOM 657 C C . TYR A 1 87 ? 8.695 -5.732 -15.908 1.00 94.94 87 TYR A C 1
ATOM 659 O O . TYR A 1 87 ? 9.931 -5.652 -15.905 1.00 94.94 87 TYR A O 1
ATOM 667 N N . PRO A 1 88 ? 7.921 -4.854 -15.260 1.00 91.88 88 PRO A N 1
ATOM 668 C CA . PRO A 1 88 ? 8.516 -3.838 -14.420 1.00 91.88 88 PRO A CA 1
ATOM 669 C C . PRO A 1 88 ? 9.090 -4.496 -13.147 1.00 91.88 88 PRO A C 1
ATOM 671 O O . PRO A 1 88 ? 8.662 -5.604 -12.790 1.00 91.88 88 PRO A O 1
ATOM 674 N N . PRO A 1 89 ? 10.097 -3.886 -12.496 1.00 85.31 89 PRO A N 1
ATOM 675 C CA . PRO A 1 89 ? 10.840 -4.509 -11.394 1.00 85.31 89 PRO A CA 1
ATOM 676 C C . PRO A 1 89 ? 9.943 -4.928 -10.220 1.00 85.31 89 PRO A C 1
ATOM 678 O O . PRO A 1 89 ? 10.250 -5.889 -9.519 1.00 85.31 89 PRO A O 1
ATOM 681 N N . GLU A 1 90 ? 8.816 -4.243 -10.040 1.00 81.00 90 GLU A N 1
ATOM 682 C CA . GLU A 1 90 ? 7.804 -4.515 -9.027 1.00 81.00 90 GLU A CA 1
ATOM 683 C C . GLU A 1 90 ? 6.956 -5.765 -9.260 1.00 81.00 90 GLU A C 1
ATOM 685 O O . GLU A 1 90 ? 6.282 -6.222 -8.338 1.00 81.00 90 GLU A O 1
ATOM 690 N N . ARG A 1 91 ? 6.921 -6.308 -10.483 1.00 88.31 91 ARG A N 1
ATOM 691 C CA . ARG A 1 91 ? 5.927 -7.324 -10.829 1.00 88.31 91 ARG A CA 1
ATOM 692 C C . ARG A 1 91 ? 6.232 -8.650 -10.116 1.00 88.31 91 ARG A C 1
ATOM 694 O O . ARG A 1 91 ? 7.269 -9.261 -10.397 1.00 88.31 91 ARG A O 1
ATOM 701 N N . PRO A 1 92 ? 5.302 -9.189 -9.304 1.00 85.19 92 PRO A N 1
ATOM 702 C CA . PRO A 1 92 ? 5.468 -10.516 -8.728 1.00 85.19 92 PRO A CA 1
ATOM 703 C C . PRO A 1 92 ? 5.515 -11.588 -9.827 1.00 85.19 92 PRO A C 1
ATOM 705 O O . PRO A 1 92 ? 4.804 -11.519 -10.833 1.00 85.19 92 PRO A O 1
ATOM 708 N N . GLY A 1 93 ? 6.373 -12.596 -9.651 1.00 84.62 93 GLY A N 1
ATOM 709 C CA . GLY A 1 93 ? 6.426 -13.766 -10.537 1.00 84.62 93 GLY A CA 1
ATOM 710 C C . GLY A 1 93 ? 6.817 -13.467 -11.992 1.00 84.62 93 GLY A C 1
ATOM 711 O O . GLY A 1 93 ? 6.147 -13.930 -12.918 1.00 84.62 93 GLY A O 1
ATOM 712 N N . GLY A 1 94 ? 7.858 -12.660 -12.217 1.00 87.44 94 GLY A N 1
ATOM 713 C CA . GLY A 1 94 ? 8.456 -12.456 -13.545 1.00 87.44 94 GLY A CA 1
ATOM 714 C C . GLY A 1 94 ? 9.318 -13.635 -14.033 1.00 87.44 94 GLY A C 1
ATOM 715 O O . GLY A 1 94 ? 9.580 -14.564 -13.262 1.00 87.44 94 GLY A O 1
ATOM 716 N N . PRO A 1 95 ? 9.789 -13.597 -15.295 1.00 92.25 95 PRO A N 1
ATOM 717 C CA . PRO A 1 95 ? 10.743 -14.557 -15.830 1.00 92.25 95 PRO A CA 1
ATOM 718 C C . PRO A 1 95 ? 11.957 -14.710 -14.920 1.00 92.25 95 PRO A C 1
ATOM 720 O O . PRO A 1 95 ? 12.431 -13.740 -14.308 1.00 92.25 95 PRO A O 1
ATOM 723 N N . ALA A 1 96 ? 12.465 -15.938 -14.837 1.00 91.81 96 ALA A N 1
ATOM 724 C CA . ALA A 1 96 ? 13.573 -16.275 -13.958 1.00 91.81 96 ALA A CA 1
ATOM 725 C C . ALA A 1 96 ? 14.805 -15.403 -14.264 1.00 91.81 96 ALA A C 1
ATOM 727 O O . ALA A 1 96 ? 14.982 -14.908 -15.378 1.00 91.81 96 ALA A O 1
ATOM 728 N N . VAL A 1 97 ? 15.682 -15.197 -13.279 1.00 92.75 97 VAL A N 1
ATOM 729 C CA . VAL A 1 97 ? 16.902 -14.386 -13.475 1.00 92.75 97 VAL A CA 1
ATOM 730 C C . VAL A 1 97 ? 17.888 -15.030 -14.457 1.00 92.75 97 VAL A C 1
ATOM 732 O O . VAL A 1 97 ? 18.777 -14.355 -14.955 1.00 92.75 97 VAL A O 1
ATOM 735 N N . GLN A 1 98 ? 17.732 -16.321 -14.752 1.00 95.31 98 GLN A N 1
ATOM 736 C CA . GLN A 1 98 ? 18.486 -17.049 -15.774 1.00 95.31 98 GLN A CA 1
ATOM 737 C C . GLN A 1 98 ? 17.995 -16.739 -17.196 1.00 95.31 98 GLN A C 1
ATOM 739 O O . GLN A 1 98 ? 18.715 -16.981 -18.162 1.00 95.31 98 GLN A O 1
ATOM 744 N N . GLU A 1 99 ? 16.778 -16.210 -17.342 1.00 96.56 99 GLU A N 1
ATOM 745 C CA . GLU A 1 99 ? 16.214 -15.863 -18.639 1.00 96.56 99 GLU A CA 1
ATOM 746 C C . GLU A 1 99 ? 16.663 -14.463 -19.063 1.00 96.56 99 GLU A C 1
ATOM 748 O O . GLU A 1 99 ? 16.438 -13.469 -18.359 1.00 96.56 99 GLU A O 1
ATOM 753 N N . ARG A 1 100 ? 17.309 -14.398 -20.230 1.00 97.25 100 ARG A N 1
ATOM 754 C CA . ARG A 1 100 ? 17.858 -13.171 -20.803 1.00 97.25 100 ARG A CA 1
ATOM 755 C C . ARG A 1 100 ? 16.737 -12.272 -21.344 1.00 97.25 100 ARG A C 1
ATOM 757 O O . ARG A 1 100 ? 16.075 -12.677 -22.298 1.00 97.25 100 ARG A O 1
ATOM 764 N N . PRO A 1 101 ? 16.579 -11.035 -20.835 1.00 97.69 101 PRO A N 1
ATOM 765 C CA . PRO A 1 101 ? 15.723 -10.038 -21.476 1.00 97.69 101 PRO A CA 1
ATOM 766 C C . PRO A 1 101 ? 16.195 -9.743 -22.909 1.00 97.69 101 PRO A C 1
ATOM 768 O O . PRO A 1 101 ? 17.387 -9.797 -23.208 1.00 97.69 101 PRO A O 1
ATOM 771 N N . SER A 1 102 ? 15.297 -9.381 -23.816 1.00 97.44 102 SER A N 1
ATOM 772 C CA . SER A 1 102 ? 15.684 -8.827 -25.118 1.00 97.44 102 SER A CA 1
ATOM 773 C C . SER A 1 102 ? 16.157 -7.376 -25.003 1.00 97.44 102 SER A C 1
ATOM 775 O O . SER A 1 102 ? 17.016 -6.955 -25.775 1.00 97.44 102 SER A O 1
ATOM 777 N N . ALA A 1 103 ? 15.614 -6.623 -24.042 1.00 97.31 103 ALA A N 1
ATOM 778 C CA . ALA A 1 103 ? 15.910 -5.212 -23.818 1.00 97.31 103 ALA A CA 1
ATOM 779 C C . ALA A 1 103 ? 15.590 -4.790 -22.373 1.00 97.31 103 ALA A C 1
ATOM 781 O O . ALA A 1 103 ? 14.792 -5.435 -21.689 1.00 97.31 103 ALA A O 1
ATOM 782 N N . CYS A 1 104 ? 16.207 -3.697 -21.932 1.00 96.94 104 CYS A N 1
ATOM 783 C CA . CYS A 1 104 ? 15.966 -3.043 -20.650 1.00 96.94 104 CYS A CA 1
ATOM 784 C C . CYS A 1 104 ? 15.510 -1.595 -20.883 1.00 96.94 104 CYS A C 1
ATOM 786 O O . CYS A 1 104 ? 16.096 -0.907 -21.720 1.00 96.94 104 CYS A O 1
ATOM 788 N N . TYR A 1 105 ? 14.502 -1.125 -20.147 1.00 94.56 105 TYR A N 1
ATOM 789 C CA . TYR A 1 105 ? 13.914 0.212 -20.309 1.00 94.56 105 TYR A CA 1
ATOM 790 C C . TYR A 1 105 ? 13.891 0.993 -18.994 1.00 94.56 105 TYR A C 1
ATOM 792 O O . TYR A 1 105 ? 13.693 0.412 -17.927 1.00 94.56 105 TYR A O 1
ATOM 800 N N . ALA A 1 106 ? 14.042 2.319 -19.083 1.00 91.25 106 ALA A N 1
ATOM 801 C CA . ALA A 1 106 ? 14.023 3.231 -17.931 1.00 91.25 106 ALA A CA 1
ATOM 802 C C . ALA A 1 106 ? 12.683 3.239 -17.181 1.00 91.25 106 ALA A C 1
ATOM 804 O O . ALA A 1 106 ? 12.634 3.448 -15.973 1.00 91.25 106 ALA A O 1
ATOM 805 N N . GLY A 1 107 ? 11.587 2.964 -17.885 1.00 89.25 107 GLY A N 1
ATOM 806 C CA . GLY A 1 107 ? 10.264 2.899 -17.290 1.00 89.25 107 GLY A CA 1
ATOM 807 C C . GLY A 1 107 ? 9.277 2.134 -18.154 1.00 89.25 107 GLY A C 1
ATOM 808 O O . GLY A 1 107 ? 9.528 1.830 -19.323 1.00 89.25 107 GLY A O 1
ATOM 809 N N . MET A 1 108 ? 8.124 1.824 -17.563 1.00 91.06 108 MET A N 1
ATOM 810 C CA . MET A 1 108 ? 7.097 1.043 -18.246 1.00 91.06 108 MET A CA 1
ATOM 811 C C . MET A 1 108 ? 6.512 1.804 -19.442 1.00 91.06 108 MET A C 1
ATOM 813 O O . MET A 1 108 ? 6.318 1.207 -20.495 1.00 91.06 108 MET A O 1
ATOM 817 N N . GLY A 1 109 ? 6.300 3.122 -19.322 1.00 89.81 109 GLY A N 1
ATOM 818 C CA . GLY A 1 109 ? 5.822 3.960 -20.432 1.00 89.81 109 GLY A CA 1
ATOM 819 C C . GLY A 1 109 ? 6.722 3.863 -21.665 1.00 89.81 109 GLY A C 1
ATOM 820 O O . GLY A 1 109 ? 6.241 3.634 -22.768 1.00 89.81 109 GLY A O 1
ATOM 821 N N . THR A 1 110 ? 8.036 3.893 -21.455 1.00 91.06 110 THR A N 1
ATOM 822 C CA . THR A 1 110 ? 9.035 3.736 -22.512 1.00 91.06 110 THR A CA 1
ATOM 823 C C . THR A 1 110 ? 8.991 2.360 -23.184 1.00 91.06 110 THR A C 1
ATOM 825 O O . THR A 1 110 ? 9.082 2.259 -24.406 1.00 91.06 110 THR A O 1
ATOM 828 N N . ALA A 1 111 ? 8.821 1.288 -22.406 1.00 93.69 111 ALA A N 1
ATOM 829 C CA . ALA A 1 111 ? 8.667 -0.056 -22.961 1.00 93.69 111 ALA A CA 1
ATOM 830 C C . ALA A 1 111 ? 7.383 -0.177 -23.807 1.00 93.69 111 ALA A C 1
ATOM 832 O O . ALA A 1 111 ? 7.405 -0.790 -24.875 1.00 93.69 111 ALA A O 1
ATOM 833 N N . LEU A 1 112 ? 6.281 0.444 -23.361 1.00 93.50 112 LEU A N 1
ATOM 834 C CA . LEU A 1 112 ? 5.015 0.485 -24.104 1.00 93.50 112 LEU A CA 1
ATOM 835 C C . LEU A 1 112 ? 5.147 1.264 -25.420 1.00 93.50 112 LEU A C 1
ATOM 837 O O . LEU A 1 112 ? 4.682 0.799 -26.459 1.00 93.50 112 LEU A O 1
ATOM 841 N N . GLU A 1 113 ? 5.818 2.418 -25.402 1.00 93.25 113 GLU A N 1
ATOM 842 C CA . GLU A 1 113 ? 6.117 3.206 -26.608 1.00 93.25 113 GLU A CA 1
ATOM 843 C C . GLU A 1 113 ? 6.992 2.431 -27.605 1.00 93.25 113 GLU A C 1
ATOM 845 O O . GLU A 1 113 ? 6.819 2.564 -28.816 1.00 93.25 113 GLU A O 1
ATOM 850 N N . ALA A 1 114 ? 7.878 1.562 -27.107 1.00 94.50 114 ALA A N 1
ATOM 851 C CA . ALA A 1 114 ? 8.684 0.652 -27.917 1.00 94.50 114 ALA A CA 1
ATOM 852 C C . ALA A 1 114 ? 7.906 -0.570 -28.457 1.00 94.50 114 ALA A C 1
ATOM 854 O O . ALA A 1 114 ? 8.490 -1.418 -29.132 1.00 94.50 114 ALA A O 1
ATOM 855 N N . GLY A 1 115 ? 6.599 -0.669 -28.187 1.00 96.19 115 GLY A N 1
ATOM 856 C CA . GLY A 1 115 ? 5.715 -1.711 -28.713 1.00 96.19 115 GLY A CA 1
ATOM 857 C C . GLY A 1 115 ? 5.585 -2.961 -27.841 1.00 96.19 115 GLY A C 1
ATOM 858 O O . GLY A 1 115 ? 4.918 -3.912 -28.254 1.00 96.19 115 GLY A O 1
ATOM 859 N N . PHE A 1 116 ? 6.181 -2.977 -26.645 1.00 96.69 116 PHE A N 1
ATOM 860 C CA . PHE A 1 116 ? 5.948 -4.047 -25.676 1.00 96.69 116 PHE A CA 1
ATOM 861 C C . PHE A 1 116 ? 4.600 -3.863 -24.985 1.00 96.69 116 PHE A C 1
ATOM 863 O O . PHE A 1 116 ? 4.050 -2.767 -24.912 1.00 96.69 116 PHE A O 1
ATOM 870 N N . GLN A 1 117 ? 4.064 -4.949 -24.443 1.00 96.94 117 GLN A N 1
ATOM 871 C CA . GLN A 1 117 ? 2.868 -4.922 -23.609 1.00 96.94 117 GLN A CA 1
ATOM 872 C C . GLN A 1 117 ? 3.254 -5.164 -22.156 1.00 96.94 117 GLN A C 1
ATOM 874 O O . GLN A 1 117 ? 4.172 -5.931 -21.868 1.00 96.94 117 GLN A O 1
ATOM 879 N N . LEU A 1 118 ? 2.537 -4.537 -21.224 1.00 93.56 118 LEU A N 1
ATOM 880 C CA . LEU A 1 118 ? 2.674 -4.887 -19.817 1.00 93.56 118 LEU A CA 1
ATOM 881 C C . LEU A 1 118 ? 2.301 -6.359 -19.634 1.00 93.56 118 LEU A C 1
ATOM 883 O O . LEU A 1 118 ? 1.205 -6.778 -20.014 1.00 93.56 118 LEU A O 1
ATOM 887 N N . ALA A 1 119 ? 3.208 -7.134 -19.043 1.00 94.56 119 ALA A N 1
ATOM 888 C CA . ALA A 1 119 ? 2.933 -8.519 -18.712 1.00 94.56 119 ALA A CA 1
ATOM 889 C C . ALA A 1 119 ? 1.680 -8.607 -17.821 1.00 94.56 119 ALA A C 1
ATOM 891 O O . ALA A 1 119 ? 1.579 -7.861 -16.842 1.00 94.56 119 ALA A O 1
ATOM 892 N N . PRO A 1 120 ? 0.739 -9.526 -18.102 1.00 92.81 120 PRO A N 1
ATOM 893 C CA . PRO A 1 120 ? -0.486 -9.637 -17.321 1.00 92.81 120 PRO A CA 1
ATOM 894 C C . PRO A 1 120 ? -0.164 -9.907 -15.850 1.00 92.81 120 PRO A C 1
ATOM 896 O O . PRO A 1 120 ? 0.814 -10.600 -15.537 1.00 92.81 120 PRO A O 1
ATOM 899 N N . SER A 1 121 ? -0.983 -9.378 -14.940 1.00 91.00 121 SER A N 1
ATOM 900 C CA . SER A 1 121 ? -0.852 -9.670 -13.512 1.00 91.00 121 SER A CA 1
ATOM 901 C C . SER A 1 121 ? -0.938 -11.180 -13.264 1.00 91.00 121 SER A C 1
ATOM 903 O O . SER A 1 121 ? -1.740 -11.858 -13.917 1.00 91.00 121 SER A O 1
ATOM 905 N N . PRO A 1 122 ? -0.139 -11.737 -12.336 1.00 91.00 122 PRO A N 1
ATOM 906 C CA . PRO A 1 122 ? -0.293 -13.131 -11.945 1.00 91.00 122 PRO A CA 1
ATOM 907 C C . PRO A 1 122 ? -1.708 -13.430 -11.436 1.00 91.00 122 PRO A C 1
ATOM 909 O O . PRO A 1 122 ? -2.430 -12.545 -10.970 1.00 91.00 122 PRO A O 1
ATOM 912 N N . ALA A 1 123 ? -2.112 -14.699 -11.506 1.00 91.19 123 ALA A N 1
ATOM 913 C CA . ALA A 1 123 ? -3.425 -15.118 -11.034 1.00 91.19 123 ALA A CA 1
ATOM 914 C C . ALA A 1 123 ? -3.619 -14.749 -9.555 1.00 91.19 123 ALA A C 1
ATOM 916 O O . ALA A 1 123 ? -2.786 -15.061 -8.707 1.00 91.19 123 ALA A O 1
ATOM 917 N N . GLY A 1 124 ? -4.740 -14.093 -9.252 1.00 91.75 124 GLY A N 1
ATOM 918 C CA . GLY A 1 124 ? -5.042 -13.639 -7.899 1.00 91.75 124 GLY A CA 1
ATOM 919 C C . GLY A 1 124 ? -4.304 -12.370 -7.473 1.00 91.75 124 GLY A C 1
ATOM 920 O O . GLY A 1 124 ? -4.455 -12.004 -6.315 1.00 91.75 124 GLY A O 1
ATOM 921 N N . VAL A 1 125 ? -3.572 -11.688 -8.357 1.00 94.19 125 VAL A N 1
ATOM 922 C CA . VAL A 1 125 ? -2.937 -10.391 -8.081 1.00 94.19 125 VAL A CA 1
ATOM 923 C C . VAL A 1 125 ? -3.698 -9.284 -8.796 1.00 94.19 125 VAL A C 1
ATOM 925 O O . VAL A 1 125 ? -3.901 -9.347 -10.009 1.00 94.19 125 VAL A O 1
ATOM 928 N N . ASP A 1 126 ? -4.090 -8.253 -8.054 1.00 95.25 126 ASP A N 1
ATOM 929 C CA . ASP A 1 126 ? -4.731 -7.072 -8.630 1.00 95.25 126 ASP A CA 1
ATOM 930 C C . ASP A 1 126 ? -3.652 -6.018 -8.920 1.00 95.25 126 ASP A C 1
ATOM 932 O O . ASP A 1 126 ? -2.823 -5.742 -8.061 1.00 95.25 126 ASP A O 1
ATOM 936 N N . LEU A 1 127 ? -3.648 -5.413 -10.110 1.00 94.19 127 LEU A N 1
ATOM 937 C CA . LEU A 1 127 ? -2.800 -4.254 -10.408 1.00 94.19 127 LEU A CA 1
ATOM 938 C C . LEU A 1 127 ? -3.659 -2.993 -10.344 1.00 94.19 127 LEU A C 1
ATOM 940 O O . LEU A 1 127 ? -4.584 -2.841 -11.141 1.00 94.19 127 LEU A O 1
ATOM 944 N N . VAL A 1 128 ? -3.360 -2.099 -9.403 1.00 95.12 128 VAL A N 1
ATOM 945 C CA . VAL A 1 128 ? -4.128 -0.868 -9.175 1.00 95.12 128 VAL A CA 1
ATOM 946 C C . VAL A 1 128 ? -3.177 0.313 -9.196 1.00 95.12 128 VAL A C 1
ATOM 948 O O . VAL A 1 128 ? -2.287 0.406 -8.356 1.00 95.12 128 VAL A O 1
ATOM 951 N N . SER A 1 129 ? -3.350 1.209 -10.167 1.00 92.62 129 SER A N 1
ATOM 952 C CA . SER A 1 129 ? -2.491 2.391 -10.334 1.00 92.62 129 SER A CA 1
ATOM 953 C C . SER A 1 129 ? -0.989 2.069 -10.325 1.00 92.62 129 SER A C 1
ATOM 955 O O . SER A 1 129 ? -0.206 2.796 -9.722 1.00 92.62 129 SER A O 1
ATOM 957 N N . GLY A 1 130 ? -0.591 0.953 -10.945 1.00 90.12 130 GLY A N 1
ATOM 958 C CA . GLY A 1 130 ? 0.808 0.516 -10.997 1.00 90.12 130 GLY A CA 1
ATOM 959 C C . GLY A 1 130 ? 1.329 -0.188 -9.735 1.00 90.12 130 GLY A C 1
ATOM 960 O O . GLY A 1 130 ? 2.482 -0.596 -9.716 1.00 90.12 130 GLY A O 1
ATOM 961 N N . ILE A 1 131 ? 0.497 -0.383 -8.707 1.00 92.94 131 ILE A N 1
ATOM 962 C CA . ILE A 1 131 ? 0.842 -1.144 -7.498 1.00 92.94 131 ILE A CA 1
ATOM 963 C C . ILE A 1 131 ? 0.176 -2.519 -7.555 1.00 92.94 131 ILE A C 1
ATOM 965 O O . ILE A 1 131 ? -1.037 -2.628 -7.755 1.00 92.94 131 ILE A O 1
ATOM 969 N N . TYR A 1 132 ? 0.963 -3.573 -7.356 1.00 94.00 132 TYR A N 1
ATOM 970 C CA . TYR A 1 132 ? 0.461 -4.941 -7.276 1.00 94.00 132 TYR A CA 1
ATOM 971 C C . TYR A 1 132 ? -0.066 -5.228 -5.872 1.00 94.00 132 TYR A C 1
ATOM 973 O O . TYR A 1 132 ? 0.607 -4.959 -4.881 1.00 94.00 132 TYR A O 1
ATOM 981 N N . LEU A 1 133 ? -1.266 -5.795 -5.787 1.00 95.31 133 LEU A N 1
ATOM 982 C CA . LEU A 1 133 ? -1.926 -6.185 -4.550 1.00 95.31 133 LEU A CA 1
ATOM 983 C C . LEU A 1 133 ? -2.148 -7.700 -4.551 1.00 95.31 133 LEU A C 1
ATOM 985 O O . LEU A 1 133 ? -2.898 -8.237 -5.370 1.00 95.31 133 LEU A O 1
ATOM 989 N N . GLU A 1 134 ? -1.512 -8.391 -3.613 1.00 94.38 134 GLU A N 1
ATOM 990 C CA . GLU A 1 134 ? -1.619 -9.840 -3.436 1.00 94.38 134 GLU A CA 1
ATOM 991 C C . GLU A 1 134 ? -2.591 -10.198 -2.309 1.00 94.38 134 GLU A C 1
ATOM 993 O O . GLU A 1 134 ? -2.893 -9.353 -1.460 1.00 94.38 134 GLU A O 1
ATOM 998 N N . PRO A 1 135 ? -3.104 -11.445 -2.273 1.00 94.25 135 PRO A N 1
ATOM 999 C CA . PRO A 1 135 ? -3.770 -11.955 -1.088 1.00 94.25 135 PRO A CA 1
ATOM 1000 C C . PRO A 1 135 ? -2.879 -11.781 0.142 1.00 94.25 135 PRO A C 1
ATOM 1002 O O . PRO A 1 135 ? -1.701 -12.139 0.135 1.00 94.25 135 PRO A O 1
ATOM 1005 N N . THR A 1 136 ? -3.461 -11.264 1.214 1.00 92.12 136 THR A N 1
ATOM 1006 C CA . THR A 1 136 ? -2.790 -11.167 2.508 1.00 92.12 136 THR A CA 1
ATOM 1007 C C . THR A 1 136 ? -2.283 -12.546 2.976 1.00 92.12 136 THR A C 1
ATOM 1009 O O . THR A 1 136 ? -2.977 -13.547 2.767 1.00 92.12 136 THR A O 1
ATOM 1012 N N . PRO A 1 137 ? -1.126 -12.632 3.669 1.00 89.62 137 PRO A N 1
ATOM 1013 C CA . PRO A 1 137 ? -0.649 -13.881 4.260 1.00 89.62 137 PRO A CA 1
ATOM 1014 C C . PRO A 1 137 ? -1.708 -14.568 5.134 1.00 89.62 137 PRO A C 1
ATOM 1016 O O . PRO A 1 137 ? -2.382 -13.921 5.937 1.00 89.62 137 PRO A O 1
ATOM 1019 N N . SER A 1 138 ? -1.803 -15.897 5.045 1.00 89.62 138 SER A N 1
ATOM 1020 C CA . SER A 1 138 ? -2.859 -16.692 5.697 1.00 89.62 138 SER A CA 1
ATOM 1021 C C . SER A 1 138 ? -2.911 -16.576 7.227 1.00 89.62 138 SER A C 1
ATOM 1023 O O . SER A 1 138 ? -3.923 -16.927 7.825 1.00 89.62 138 SER A O 1
ATOM 1025 N N . GLY A 1 139 ? -1.840 -16.100 7.870 1.00 90.62 139 GLY A N 1
ATOM 1026 C CA . GLY A 1 139 ? -1.793 -15.866 9.316 1.00 90.62 139 GLY A CA 1
ATOM 1027 C C . GLY A 1 139 ? -2.451 -14.560 9.774 1.00 90.62 139 GLY A C 1
ATOM 1028 O O . GLY A 1 139 ? -2.893 -14.486 10.919 1.00 90.62 139 GLY A O 1
ATOM 1029 N N . LEU A 1 140 ? -2.561 -13.539 8.911 1.00 91.25 140 LEU A N 1
ATOM 1030 C CA . LEU A 1 140 ? -3.063 -12.224 9.332 1.00 91.25 140 LEU A CA 1
ATOM 1031 C C . LEU A 1 140 ? -4.522 -12.250 9.824 1.00 91.25 140 LEU A C 1
ATOM 1033 O O . LEU A 1 140 ? -4.790 -11.602 10.833 1.00 91.25 140 LEU A O 1
ATOM 1037 N N . PRO A 1 141 ? -5.458 -13.014 9.221 1.00 92.81 141 PRO A N 1
ATOM 1038 C CA . PRO A 1 141 ? -6.818 -13.122 9.750 1.00 92.81 141 PRO A CA 1
ATOM 1039 C C . PRO A 1 141 ? -6.879 -13.551 11.221 1.00 92.81 141 PRO A C 1
ATOM 1041 O O . PRO A 1 141 ? -7.652 -12.986 11.992 1.00 92.81 141 PRO A O 1
ATOM 1044 N N . ALA A 1 142 ? -6.026 -14.493 11.641 1.00 93.00 142 ALA A N 1
ATOM 1045 C CA . ALA A 1 142 ? -5.959 -14.930 13.035 1.00 93.00 142 ALA A CA 1
ATOM 1046 C C . ALA A 1 142 ? -5.431 -13.821 13.962 1.00 93.00 142 ALA A C 1
ATOM 1048 O O . ALA A 1 142 ? -5.945 -13.645 15.065 1.00 93.00 142 ALA A O 1
ATOM 1049 N N . VAL A 1 143 ? -4.454 -13.037 13.495 1.00 93.19 143 VAL A N 1
ATOM 1050 C CA . VAL A 1 143 ? -3.920 -11.875 14.224 1.00 93.19 143 VAL A CA 1
ATOM 1051 C C . VAL A 1 143 ? -4.990 -10.794 14.393 1.00 93.19 143 VAL A C 1
ATOM 1053 O O . VAL A 1 143 ? -5.190 -10.301 15.501 1.00 93.19 143 VAL A O 1
ATOM 1056 N N . CYS A 1 144 ? -5.726 -10.466 13.326 1.00 95.19 144 CYS A N 1
ATOM 1057 C CA . CYS A 1 144 ? -6.851 -9.533 13.394 1.00 95.19 144 CYS A CA 1
ATOM 1058 C C . CYS A 1 144 ? -7.912 -10.014 14.393 1.00 95.19 144 CYS A C 1
ATOM 1060 O O . CYS A 1 144 ? -8.383 -9.233 15.215 1.00 95.19 144 CYS A O 1
ATOM 1062 N N . GLN A 1 145 ? -8.273 -11.302 14.346 1.00 95.75 145 GLN A N 1
ATOM 1063 C CA . GLN A 1 145 ? -9.267 -11.882 15.248 1.00 95.75 145 GLN A CA 1
ATOM 1064 C C . GLN A 1 145 ? -8.817 -11.793 16.712 1.00 95.75 145 GLN A C 1
ATOM 1066 O O . GLN A 1 145 ? -9.581 -11.359 17.571 1.00 95.75 145 GLN A O 1
ATOM 1071 N N . GLN A 1 146 ? -7.563 -12.153 17.000 1.00 94.75 146 GLN A N 1
ATOM 1072 C CA . GLN A 1 146 ? -6.998 -12.055 18.345 1.00 94.75 146 GLN A CA 1
ATOM 1073 C C . GLN A 1 146 ? -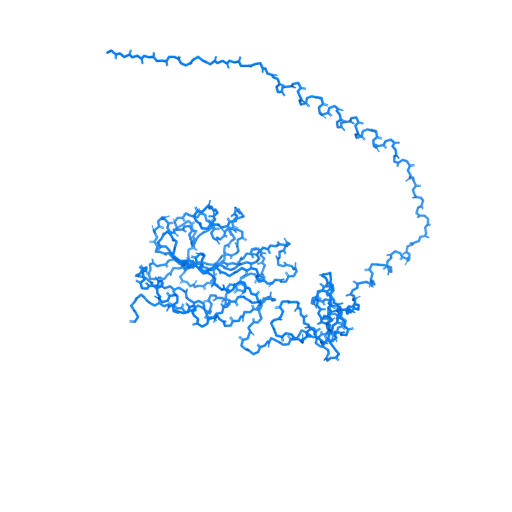6.982 -10.606 18.852 1.00 94.75 146 GLN A C 1
ATOM 1075 O O . GLN A 1 146 ? -7.327 -10.346 20.009 1.00 94.75 146 GLN A O 1
ATOM 1080 N N . ALA A 1 147 ? -6.609 -9.658 17.990 1.00 95.31 147 ALA A N 1
ATOM 1081 C CA . ALA A 1 147 ? -6.638 -8.239 18.311 1.00 95.31 147 ALA A CA 1
ATOM 1082 C C . ALA A 1 147 ? -8.069 -7.758 18.601 1.00 95.31 147 ALA A C 1
ATOM 1084 O O . ALA A 1 147 ? -8.275 -7.056 19.589 1.00 95.31 147 ALA A O 1
ATOM 1085 N N . ALA A 1 148 ? -9.063 -8.189 17.817 1.00 96.69 148 ALA A N 1
ATOM 1086 C CA . ALA A 1 148 ? -10.464 -7.813 18.011 1.00 96.69 148 ALA A CA 1
ATOM 1087 C C . ALA A 1 148 ? -11.012 -8.344 19.339 1.00 96.69 148 ALA A C 1
ATOM 1089 O O . ALA A 1 148 ? -11.626 -7.593 20.096 1.00 96.69 148 ALA A O 1
ATOM 1090 N N . THR A 1 149 ? -10.723 -9.605 19.679 1.00 96.38 149 THR A N 1
ATOM 1091 C CA . THR A 1 149 ? -11.065 -10.177 20.991 1.00 96.38 149 THR A CA 1
ATOM 1092 C C . THR A 1 149 ? -10.409 -9.401 22.134 1.00 96.38 149 THR A C 1
ATOM 1094 O O . THR A 1 149 ? -11.055 -9.135 23.144 1.00 96.38 149 THR A O 1
ATOM 1097 N N . THR A 1 150 ? -9.142 -9.009 21.977 1.00 95.81 150 THR A N 1
ATOM 1098 C CA . THR A 1 150 ? -8.392 -8.286 23.019 1.00 95.81 150 THR A CA 1
ATOM 1099 C C . THR A 1 150 ? -8.922 -6.869 23.231 1.00 95.81 150 THR A C 1
ATOM 1101 O O . THR A 1 150 ? -9.031 -6.409 24.365 1.00 95.81 150 THR A O 1
ATOM 1104 N N . LEU A 1 151 ? -9.252 -6.176 22.143 1.00 95.94 151 LEU A N 1
ATOM 1105 C CA . LEU A 1 151 ? -9.725 -4.796 22.163 1.00 95.94 151 LEU A CA 1
ATOM 1106 C C . LEU A 1 151 ? -11.224 -4.674 22.467 1.00 95.94 151 LEU A C 1
ATOM 1108 O O . LEU A 1 151 ? -11.678 -3.618 22.905 1.00 95.94 151 LEU A O 1
ATOM 1112 N N . GLY A 1 152 ? -11.995 -5.742 22.257 1.00 96.69 152 GLY A N 1
ATOM 1113 C CA . GLY A 1 152 ? -13.429 -5.767 22.533 1.00 96.69 152 GLY A CA 1
ATOM 1114 C C . GLY A 1 152 ? -14.281 -5.030 21.495 1.00 96.69 152 GLY A C 1
ATOM 1115 O O . GLY A 1 152 ? -15.425 -4.691 21.791 1.00 96.69 152 GLY A O 1
ATOM 1116 N N . TYR A 1 153 ? -13.757 -4.774 20.292 1.00 96.94 153 TYR A N 1
ATOM 1117 C CA . TYR A 1 153 ? -14.513 -4.165 19.194 1.00 96.94 153 TYR A CA 1
ATOM 1118 C C . TYR A 1 153 ? -14.100 -4.692 17.809 1.00 96.94 153 TYR A C 1
ATOM 1120 O O . TYR A 1 153 ? -13.011 -5.253 17.672 1.00 96.94 153 TYR A O 1
ATOM 1128 N N . PRO A 1 154 ? -14.950 -4.522 16.772 1.00 97.38 154 PRO A N 1
ATOM 1129 C CA . PRO A 1 154 ? -14.665 -5.050 15.443 1.00 97.38 154 PRO A CA 1
ATOM 1130 C C . PRO A 1 154 ? -13.495 -4.349 14.747 1.00 97.38 154 PRO A C 1
ATOM 1132 O O . PRO A 1 154 ? -13.456 -3.114 14.681 1.00 97.38 154 PRO A O 1
ATOM 1135 N N . LEU A 1 155 ? -12.592 -5.129 14.149 1.00 97.06 155 LEU A N 1
ATOM 1136 C CA . LEU A 1 155 ? -11.383 -4.629 13.484 1.00 97.06 155 LEU A CA 1
ATOM 1137 C C . LEU A 1 155 ? -11.400 -4.833 11.968 1.00 97.06 155 LEU A C 1
ATOM 1139 O O . LEU A 1 155 ? -11.918 -5.848 11.499 1.00 97.06 155 LEU A O 1
ATOM 1143 N N . PRO A 1 156 ? -10.798 -3.911 11.192 1.00 97.19 156 PRO A N 1
ATOM 1144 C CA . PRO A 1 156 ? -10.612 -4.097 9.764 1.00 97.19 156 PRO A CA 1
ATOM 1145 C C . PRO A 1 156 ? -9.458 -5.081 9.523 1.00 97.19 156 PRO A C 1
ATOM 1147 O O . PRO A 1 156 ? -8.329 -4.841 9.945 1.00 97.19 156 PRO A O 1
ATOM 1150 N N . CYS A 1 157 ? -9.721 -6.172 8.813 1.00 96.44 157 CYS A N 1
ATOM 1151 C CA . CYS A 1 157 ? -8.708 -7.131 8.397 1.00 96.44 157 CYS A CA 1
ATOM 1152 C C . CYS A 1 157 ? -8.597 -7.169 6.864 1.00 96.44 157 CYS A C 1
ATOM 1154 O O . CYS A 1 157 ? -9.573 -7.537 6.194 1.00 96.44 157 CYS A O 1
ATOM 1156 N N . PRO A 1 158 ? -7.446 -6.788 6.282 1.00 96.19 158 PRO A N 1
ATOM 1157 C CA . PRO A 1 158 ? -7.287 -6.741 4.835 1.00 96.19 158 PRO A CA 1
ATOM 1158 C C . PRO A 1 158 ? -7.163 -8.142 4.239 1.00 96.19 158 PRO A C 1
ATOM 1160 O O . PRO A 1 158 ? -6.376 -8.961 4.712 1.00 96.19 158 PRO A O 1
ATOM 1163 N N . SER A 1 159 ? -7.875 -8.397 3.143 1.00 96.38 159 SER A N 1
ATOM 1164 C CA . SER A 1 159 ? -7.673 -9.583 2.297 1.00 96.38 159 SER A CA 1
ATOM 1165 C C . SER A 1 159 ? -6.655 -9.351 1.176 1.00 96.38 159 SER A C 1
ATOM 1167 O O . SER A 1 159 ? -6.215 -10.312 0.543 1.00 96.38 159 SER A O 1
ATOM 1169 N N . ARG A 1 160 ? -6.279 -8.088 0.938 1.00 95.56 160 ARG A N 1
ATOM 1170 C CA . ARG A 1 160 ? -5.326 -7.649 -0.085 1.00 95.56 160 ARG A CA 1
ATOM 1171 C C . ARG A 1 160 ? -4.334 -6.646 0.488 1.00 95.56 160 ARG A C 1
ATOM 1173 O O . ARG A 1 160 ? -4.754 -5.725 1.189 1.00 95.56 160 ARG A O 1
ATOM 1180 N N . LEU A 1 161 ? -3.060 -6.767 0.122 1.00 94.88 161 LEU A N 1
ATOM 1181 C CA . LEU A 1 161 ? -2.010 -5.811 0.485 1.00 94.88 161 LEU A CA 1
ATOM 1182 C C . LEU A 1 161 ? -0.993 -5.622 -0.649 1.00 94.88 161 LEU A C 1
ATOM 1184 O O . LEU A 1 161 ? -0.839 -6.532 -1.466 1.00 94.88 161 LEU A O 1
ATOM 1188 N N . PRO A 1 162 ? -0.288 -4.477 -0.691 1.00 94.19 162 PRO A N 1
ATOM 1189 C CA . PRO A 1 162 ? 0.788 -4.254 -1.651 1.00 94.19 162 PRO A CA 1
ATOM 1190 C C . PRO A 1 162 ? 1.900 -5.307 -1.606 1.00 94.19 162 PRO A C 1
ATOM 1192 O O . PRO A 1 162 ? 2.268 -5.789 -0.532 1.00 94.19 162 PRO A O 1
ATOM 1195 N N . THR A 1 163 ? 2.439 -5.640 -2.780 1.00 90.50 163 THR A N 1
ATOM 1196 C CA . THR A 1 163 ? 3.484 -6.652 -2.986 1.00 90.50 163 THR A CA 1
ATOM 1197 C C . THR A 1 163 ? 4.490 -6.222 -4.073 1.00 90.50 163 THR A C 1
ATOM 1199 O O . THR A 1 163 ? 4.125 -5.436 -4.950 1.00 90.50 163 THR A O 1
ATOM 1202 N N . PRO A 1 164 ? 5.725 -6.758 -4.068 1.00 79.62 164 PRO A N 1
ATOM 1203 C CA . PRO A 1 164 ? 6.389 -7.334 -2.900 1.00 79.62 164 PRO A CA 1
ATOM 1204 C C . PRO A 1 164 ? 6.567 -6.244 -1.850 1.00 79.62 164 PRO A C 1
ATOM 1206 O O . PRO A 1 164 ? 6.992 -5.154 -2.177 1.00 79.62 164 PRO A O 1
ATOM 1209 N N . GLY A 1 165 ? 6.259 -6.515 -0.591 1.00 67.62 165 GLY A N 1
ATOM 1210 C CA . GLY A 1 165 ? 6.492 -5.573 0.500 1.00 67.62 165 GLY A CA 1
ATOM 1211 C C . GLY A 1 165 ? 6.953 -6.316 1.740 1.00 67.62 165 GLY A C 1
ATOM 1212 O O . GLY A 1 165 ? 6.943 -7.552 1.786 1.00 67.62 165 GLY A O 1
ATOM 1213 N N . SER A 1 166 ? 7.317 -5.579 2.785 1.00 68.62 166 SER A N 1
ATOM 1214 C CA . SER A 1 166 ? 7.278 -6.172 4.118 1.00 68.62 166 SER A CA 1
ATOM 1215 C C . SER A 1 166 ? 5.844 -6.663 4.350 1.00 68.62 166 SER A C 1
ATOM 1217 O O . SER A 1 166 ? 4.896 -5.881 4.326 1.00 68.62 166 SER A O 1
ATOM 1219 N N . SER A 1 167 ? 5.671 -7.985 4.476 1.00 61.03 167 SER A N 1
ATOM 1220 C CA . SER A 1 167 ? 4.383 -8.609 4.813 1.00 61.03 167 SER A CA 1
ATOM 1221 C C . SER A 1 167 ? 3.729 -7.815 5.938 1.00 61.03 167 SER A C 1
ATOM 1223 O O . SER A 1 167 ? 4.468 -7.534 6.876 1.00 61.03 167 SER A O 1
ATOM 1225 N N . ALA A 1 168 ? 2.428 -7.489 5.875 1.00 64.31 168 ALA A N 1
ATOM 1226 C CA . ALA A 1 168 ? 1.737 -6.700 6.910 1.00 64.31 168 ALA A CA 1
ATOM 1227 C C . ALA A 1 168 ? 2.276 -7.014 8.306 1.00 64.31 168 ALA A C 1
ATOM 1229 O O . ALA A 1 168 ? 2.067 -8.115 8.826 1.00 64.31 168 ALA A O 1
ATOM 1230 N N . ARG A 1 169 ? 3.030 -6.073 8.873 1.00 69.88 169 ARG A N 1
ATOM 1231 C CA . ARG A 1 169 ? 3.629 -6.246 10.185 1.00 69.88 169 ARG A CA 1
ATOM 1232 C C . ARG A 1 169 ? 2.767 -5.504 11.179 1.00 69.88 169 ARG A C 1
ATOM 1234 O O . ARG A 1 169 ? 2.506 -4.311 11.053 1.00 69.88 169 ARG A O 1
ATOM 1241 N N . CYS A 1 170 ? 2.374 -6.236 12.206 1.00 74.25 170 CYS A N 1
ATOM 1242 C CA . CYS A 1 170 ? 2.259 -5.646 13.518 1.00 74.25 170 CYS A CA 1
ATOM 1243 C C . CYS A 1 170 ? 3.646 -5.108 13.898 1.00 74.25 170 CYS A C 1
ATOM 1245 O O . CYS A 1 170 ? 4.631 -5.850 13.833 1.00 74.25 170 CYS A O 1
ATOM 1247 N N . LEU A 1 171 ? 3.768 -3.828 14.239 1.00 64.56 171 LEU A N 1
ATOM 1248 C CA . LEU A 1 171 ? 5.070 -3.273 14.603 1.00 64.56 171 LEU A CA 1
ATOM 1249 C C . LEU A 1 171 ? 5.557 -3.936 15.902 1.00 64.56 171 LEU A C 1
ATOM 1251 O O . LEU A 1 171 ? 4.846 -3.957 16.903 1.00 64.56 171 LEU A O 1
ATOM 1255 N N . ALA A 1 172 ? 6.763 -4.513 15.867 1.00 60.94 172 ALA A N 1
ATOM 1256 C CA . ALA A 1 172 ? 7.304 -5.351 16.945 1.00 60.94 172 ALA A CA 1
ATOM 1257 C C . ALA A 1 172 ? 6.376 -6.519 17.355 1.00 60.94 172 ALA A C 1
ATOM 1259 O O . ALA A 1 172 ? 6.221 -6.805 18.540 1.00 60.94 172 ALA A O 1
ATOM 1260 N N . ASP A 1 173 ? 5.734 -7.164 16.371 1.00 71.69 173 ASP A N 1
ATOM 1261 C CA . ASP A 1 173 ? 4.806 -8.293 16.549 1.00 71.69 173 ASP A CA 1
ATOM 1262 C C . ASP A 1 173 ? 3.550 -7.963 17.383 1.00 71.69 173 ASP A C 1
ATOM 1264 O O . ASP A 1 173 ? 2.812 -8.858 17.792 1.00 71.69 173 ASP A O 1
ATOM 1268 N N . ASN A 1 174 ? 3.258 -6.672 17.595 1.00 81.44 174 ASN A N 1
ATOM 1269 C CA . ASN A 1 174 ? 2.049 -6.199 18.262 1.00 81.44 174 ASN A CA 1
ATOM 1270 C C . ASN A 1 174 ? 1.281 -5.201 17.383 1.00 81.44 174 ASN A C 1
ATOM 1272 O O . ASN A 1 174 ? 1.838 -4.222 16.902 1.00 81.44 174 ASN A O 1
ATOM 1276 N N . CYS A 1 175 ? 0.007 -5.478 17.113 1.00 91.62 175 CYS A N 1
ATOM 1277 C CA . CYS A 1 175 ? -0.851 -4.580 16.335 1.00 91.62 175 CYS A CA 1
ATOM 1278 C C . CYS A 1 175 ? -1.626 -3.599 17.230 1.00 91.62 175 CYS A C 1
ATOM 1280 O O . CYS A 1 175 ? -2.429 -2.818 16.730 1.00 91.62 175 CYS A O 1
ATOM 1282 N N . LEU A 1 176 ? -1.430 -3.656 18.549 1.00 93.75 176 LEU A N 1
ATOM 1283 C CA . LEU A 1 176 ? -2.168 -2.876 19.535 1.00 93.75 176 LEU A CA 1
ATOM 1284 C C . LEU A 1 176 ? -1.338 -1.679 20.006 1.00 93.75 176 LEU A C 1
ATOM 1286 O O . LEU A 1 176 ? -0.269 -1.850 20.593 1.00 93.75 176 LEU A O 1
ATOM 1290 N N . PHE A 1 177 ? -1.866 -0.470 19.816 1.00 92.06 177 PHE A N 1
ATOM 1291 C CA . PHE A 1 177 ? -1.199 0.784 20.183 1.00 92.06 177 PHE A CA 1
ATOM 1292 C C . PHE A 1 177 ? -2.194 1.708 20.862 1.00 92.06 177 PHE A C 1
ATOM 1294 O O . PHE A 1 177 ? -3.258 1.932 20.314 1.00 92.06 177 PHE A O 1
ATOM 1301 N N . ALA A 1 178 ? -1.881 2.239 22.047 1.00 90.75 178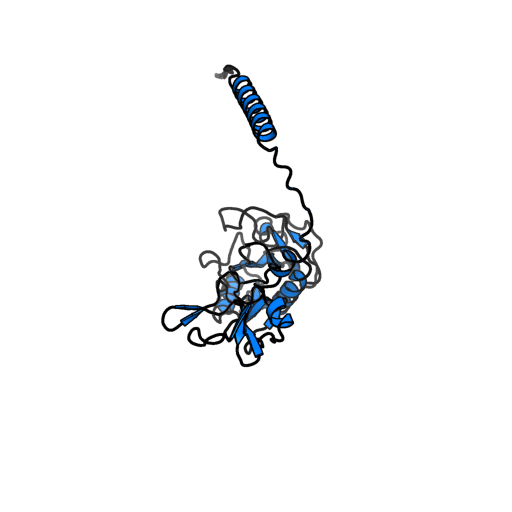 ALA A N 1
ATOM 1302 C CA . ALA A 1 178 ? -2.722 3.224 22.747 1.00 90.75 178 ALA A CA 1
ATOM 1303 C C . ALA A 1 178 ? -4.236 2.880 22.826 1.00 90.75 178 ALA A C 1
ATOM 1305 O O . ALA A 1 178 ? -5.068 3.777 22.790 1.00 90.75 178 ALA A O 1
ATOM 1306 N N . GLY A 1 179 ? -4.605 1.591 22.911 1.00 92.38 179 GLY A N 1
ATOM 1307 C CA . GLY A 1 179 ? -6.011 1.131 22.896 1.00 92.38 179 GLY A CA 1
ATOM 1308 C C . GLY A 1 179 ? -6.655 1.022 21.500 1.00 92.38 179 GLY A C 1
ATOM 1309 O O . GLY A 1 179 ? -7.812 0.621 21.367 1.00 92.38 179 GLY A O 1
ATOM 1310 N N . GLY A 1 180 ? -5.905 1.355 20.456 1.00 95.31 180 GLY A N 1
ATOM 1311 C CA . GLY A 1 180 ? -6.226 1.172 19.048 1.00 95.31 180 GLY A CA 1
ATOM 1312 C C . GLY A 1 180 ? -5.523 -0.025 18.409 1.00 95.31 180 GLY A C 1
ATOM 1313 O O . GLY A 1 180 ? -4.785 -0.781 19.048 1.00 95.31 180 GLY A O 1
ATOM 1314 N N . PHE A 1 181 ? -5.746 -0.150 17.108 1.00 96.12 181 PHE A N 1
ATOM 1315 C CA . PHE A 1 181 ? -5.201 -1.175 16.235 1.00 96.12 181 PHE A CA 1
ATOM 1316 C C . PHE A 1 181 ? -4.507 -0.536 15.034 1.00 96.12 181 PHE A C 1
ATOM 1318 O O . PHE A 1 181 ? -5.065 0.388 14.442 1.00 96.12 181 PHE A O 1
ATOM 1325 N N . VAL A 1 182 ? -3.331 -1.041 14.655 1.00 95.50 182 VAL A N 1
ATOM 1326 C CA . VAL A 1 182 ? -2.584 -0.605 13.466 1.00 95.50 182 VAL A CA 1
ATOM 1327 C C . VAL A 1 182 ? -1.939 -1.809 12.775 1.00 95.50 182 VAL A C 1
ATOM 1329 O O . VAL A 1 182 ? -1.188 -2.560 13.398 1.00 95.50 182 VAL A O 1
ATOM 1332 N N . ILE A 1 183 ? -2.198 -1.954 11.476 1.00 94.31 183 ILE A N 1
ATOM 1333 C CA . ILE A 1 183 ? -1.430 -2.781 10.540 1.00 94.31 183 ILE A CA 1
ATOM 1334 C C . ILE A 1 183 ? -0.680 -1.850 9.598 1.00 94.31 183 ILE A C 1
ATOM 1336 O O . ILE A 1 183 ? -1.256 -0.897 9.072 1.00 94.31 183 ILE A O 1
ATOM 1340 N N . GLU A 1 184 ? 0.573 -2.187 9.318 1.00 93.00 184 GLU A N 1
ATOM 1341 C CA . GLU A 1 184 ? 1.387 -1.475 8.348 1.00 93.00 184 GLU A CA 1
ATOM 1342 C C . GLU A 1 184 ? 2.046 -2.437 7.351 1.00 93.00 184 GLU A C 1
ATOM 1344 O O . GLU A 1 184 ? 2.537 -3.506 7.723 1.00 93.00 184 GLU A O 1
ATOM 1349 N N . ALA A 1 185 ? 2.062 -2.054 6.076 1.00 92.50 185 ALA A N 1
ATOM 1350 C CA . ALA A 1 185 ? 2.833 -2.712 5.025 1.00 92.50 185 ALA A CA 1
ATOM 1351 C C . ALA A 1 185 ? 3.751 -1.672 4.374 1.00 92.50 185 ALA A C 1
ATOM 1353 O O . ALA A 1 185 ? 3.247 -0.674 3.866 1.00 92.50 185 ALA A O 1
ATOM 1354 N N . ARG A 1 186 ? 5.071 -1.897 4.398 1.00 91.75 186 ARG A N 1
ATOM 1355 C CA . ARG A 1 186 ? 6.099 -0.953 3.909 1.00 91.75 186 ARG A CA 1
ATOM 1356 C C . ARG A 1 186 ? 6.978 -1.526 2.809 1.00 91.75 186 ARG A C 1
ATOM 1358 O O . ARG A 1 186 ? 7.081 -2.753 2.686 1.00 91.75 186 ARG A O 1
ATOM 1365 N N . GLY A 1 187 ? 7.706 -0.644 2.130 1.00 89.00 187 GLY A N 1
ATOM 1366 C CA . GLY A 1 187 ? 8.798 -0.986 1.225 1.00 89.00 187 GLY A CA 1
ATOM 1367 C C . GLY A 1 187 ? 8.327 -1.731 -0.014 1.00 89.00 187 GLY A C 1
ATOM 1368 O O . GLY A 1 187 ? 9.093 -2.513 -0.578 1.00 89.00 187 GLY A O 1
ATOM 1369 N N . PHE A 1 188 ? 7.060 -1.547 -0.392 1.00 91.12 188 PHE A N 1
ATOM 1370 C CA . PHE A 1 188 ? 6.579 -2.070 -1.655 1.00 91.12 188 PHE A CA 1
ATOM 1371 C C . PHE A 1 188 ? 6.938 -1.116 -2.786 1.00 91.12 188 PHE A C 1
ATOM 1373 O O . PHE A 1 188 ? 6.923 0.099 -2.606 1.00 91.12 188 PHE A O 1
ATOM 1380 N N . PRO A 1 189 ? 7.288 -1.642 -3.958 1.00 88.69 189 PRO A N 1
ATOM 1381 C CA . PRO A 1 189 ? 7.660 -0.803 -5.073 1.00 88.69 189 PRO A CA 1
ATOM 1382 C C . PRO A 1 189 ? 6.433 -0.067 -5.619 1.00 88.69 189 PRO A C 1
ATOM 1384 O O . PRO A 1 189 ? 5.307 -0.574 -5.620 1.00 88.69 189 PRO A O 1
ATOM 1387 N N . VAL A 1 190 ? 6.673 1.155 -6.074 1.00 90.38 190 VAL A N 1
ATOM 1388 C CA . VAL A 1 190 ? 5.658 2.067 -6.594 1.00 90.38 190 VAL A CA 1
ATOM 1389 C C . VAL A 1 190 ? 6.108 2.632 -7.940 1.00 90.38 190 VAL A C 1
ATOM 1391 O O . VAL A 1 190 ? 7.310 2.645 -8.219 1.00 90.38 190 VAL A O 1
ATOM 1394 N N . PRO A 1 191 ? 5.174 3.111 -8.779 1.00 86.75 191 PRO A N 1
ATOM 1395 C CA . PRO A 1 191 ? 5.518 3.771 -10.033 1.00 86.75 191 PRO A CA 1
ATOM 1396 C C . PRO A 1 191 ? 6.503 4.941 -9.849 1.00 86.75 191 PRO A C 1
ATOM 1398 O O . PRO A 1 191 ? 6.462 5.603 -8.811 1.00 86.75 191 PRO A O 1
ATOM 1401 N N . PRO A 1 192 ? 7.343 5.260 -10.853 1.00 81.69 192 PRO A N 1
ATOM 1402 C CA . PRO A 1 192 ? 8.319 6.353 -10.756 1.00 81.69 192 PRO A CA 1
ATOM 1403 C C . PRO A 1 192 ? 7.716 7.734 -10.455 1.00 81.69 192 PRO A C 1
ATOM 1405 O O . PRO A 1 192 ? 8.366 8.578 -9.851 1.00 81.69 192 PRO A O 1
ATOM 1408 N N . ASP A 1 193 ? 6.469 7.977 -10.862 1.00 83.75 193 ASP A N 1
ATOM 1409 C CA . ASP A 1 193 ? 5.722 9.211 -10.595 1.00 83.75 193 ASP A CA 1
ATOM 1410 C C . ASP A 1 193 ? 4.986 9.191 -9.243 1.00 83.75 193 ASP A C 1
ATOM 1412 O O . ASP A 1 193 ? 4.273 10.138 -8.899 1.00 83.75 193 ASP A O 1
ATOM 1416 N N . TRP A 1 194 ? 5.135 8.117 -8.461 1.00 88.00 194 TRP A N 1
ATOM 1417 C CA . TRP A 1 194 ? 4.545 8.026 -7.136 1.00 88.00 194 TRP A CA 1
ATOM 1418 C C . TRP A 1 194 ? 5.242 9.015 -6.200 1.00 88.00 194 TRP A C 1
ATOM 1420 O O . TRP A 1 194 ? 4.642 9.999 -5.776 1.00 88.00 194 TRP A O 1
ATOM 1430 N N . CYS A 1 195 ? 6.506 8.800 -5.879 1.00 84.69 195 CYS A N 1
ATOM 1431 C CA . CYS A 1 195 ? 7.261 9.661 -4.977 1.00 84.69 195 CYS A CA 1
ATOM 1432 C C . CYS A 1 195 ? 8.753 9.539 -5.283 1.00 84.69 195 CYS A C 1
ATOM 1434 O O . CYS A 1 195 ? 9.213 8.483 -5.718 1.00 84.69 195 CYS A O 1
ATOM 1436 N N . ASP A 1 196 ? 9.515 10.597 -5.019 1.00 80.81 196 ASP A N 1
ATOM 1437 C CA . ASP A 1 196 ? 10.969 10.561 -5.160 1.00 80.81 196 ASP A CA 1
ATOM 1438 C C . ASP A 1 196 ? 11.598 9.912 -3.917 1.00 80.81 196 ASP A C 1
ATOM 1440 O O . ASP A 1 196 ? 11.701 10.533 -2.859 1.00 80.81 196 ASP A O 1
ATOM 1444 N N . GLY A 1 197 ? 11.942 8.625 -4.027 1.00 77.81 197 GLY A N 1
ATOM 1445 C CA . GLY A 1 197 ? 12.676 7.884 -2.997 1.00 77.81 197 GLY A CA 1
ATOM 1446 C C . GLY A 1 197 ? 11.933 7.639 -1.676 1.00 77.81 197 GLY A C 1
ATOM 1447 O O . GLY A 1 197 ? 12.597 7.443 -0.657 1.00 77.81 197 GLY A O 1
ATOM 1448 N N . CYS A 1 198 ? 10.594 7.660 -1.654 1.00 82.75 198 CYS A N 1
ATOM 1449 C CA . CYS A 1 198 ? 9.841 7.425 -0.415 1.00 82.75 198 CYS A CA 1
ATOM 1450 C C . CYS A 1 198 ? 9.805 5.945 0.011 1.00 82.75 198 CYS A C 1
ATOM 1452 O O . CYS A 1 198 ? 9.931 5.036 -0.814 1.00 82.75 198 CYS A O 1
ATOM 1454 N N . ASP A 1 199 ? 9.612 5.704 1.313 1.00 86.44 199 ASP A N 1
ATOM 1455 C CA . ASP A 1 199 ? 9.448 4.365 1.902 1.00 86.44 199 ASP A CA 1
ATOM 1456 C C . ASP A 1 199 ? 7.992 3.907 1.782 1.00 86.44 199 ASP A C 1
ATOM 1458 O O . ASP A 1 199 ? 7.293 3.770 2.787 1.00 86.44 199 ASP A O 1
ATOM 1462 N N . ALA A 1 200 ? 7.538 3.696 0.541 1.00 91.12 200 ALA A N 1
ATOM 1463 C CA . ALA A 1 200 ? 6.127 3.504 0.227 1.00 91.12 200 ALA A CA 1
ATOM 1464 C C . ALA A 1 200 ? 5.440 2.532 1.194 1.00 91.12 200 ALA A C 1
ATOM 1466 O O . ALA A 1 200 ? 5.783 1.345 1.284 1.00 91.12 200 ALA A O 1
ATOM 1467 N N . HIS A 1 201 ? 4.447 3.054 1.915 1.00 93.19 201 HIS A N 1
ATOM 1468 C CA . HIS A 1 201 ? 3.730 2.281 2.913 1.00 93.19 201 HIS A CA 1
ATOM 1469 C C . HIS A 1 201 ? 2.226 2.547 2.958 1.00 93.19 201 HIS A C 1
ATOM 1471 O O . HIS A 1 201 ? 1.718 3.603 2.576 1.00 93.19 201 HIS A O 1
ATOM 1477 N N . VAL A 1 202 ? 1.503 1.526 3.414 1.00 95.69 202 VAL A N 1
ATOM 1478 C CA . VAL A 1 202 ? 0.063 1.526 3.671 1.00 95.69 202 VAL A CA 1
ATOM 1479 C C . VAL A 1 202 ? -0.157 1.299 5.154 1.00 95.69 202 VAL A C 1
ATOM 1481 O O . VAL A 1 202 ? 0.422 0.377 5.730 1.00 95.69 202 VAL A O 1
ATOM 1484 N N . VAL A 1 203 ? -1.054 2.088 5.740 1.00 96.00 203 VAL A N 1
ATOM 1485 C CA . VAL A 1 203 ? -1.481 1.942 7.131 1.00 96.00 203 VAL A CA 1
ATOM 1486 C C . VAL A 1 203 ? -2.979 1.695 7.177 1.00 96.00 203 VAL A C 1
ATOM 1488 O O . VAL A 1 203 ? -3.762 2.416 6.561 1.00 96.00 203 VAL A O 1
ATOM 1491 N N . ILE A 1 204 ? -3.381 0.667 7.917 1.00 97.12 204 ILE A N 1
ATOM 1492 C CA . ILE A 1 204 ? -4.776 0.346 8.217 1.00 97.12 204 ILE A CA 1
ATOM 1493 C C . ILE A 1 204 ? -4.927 0.409 9.728 1.00 97.12 204 ILE A C 1
ATOM 1495 O O . ILE A 1 204 ? -4.224 -0.297 10.447 1.00 97.12 204 ILE A O 1
ATOM 1499 N N . ALA A 1 205 ? -5.851 1.229 10.212 1.00 97.00 205 ALA A N 1
ATOM 1500 C CA . ALA A 1 205 ? -6.003 1.464 11.635 1.00 97.00 205 ALA A CA 1
ATOM 1501 C C . ALA A 1 205 ? -7.464 1.525 12.079 1.00 97.00 205 ALA A C 1
ATOM 1503 O O . ALA A 1 205 ? -8.376 1.801 11.291 1.00 97.00 205 ALA A O 1
ATOM 1504 N N . ALA A 1 206 ? -7.675 1.253 13.365 1.00 97.31 206 ALA A N 1
ATOM 1505 C CA . ALA A 1 206 ? -8.962 1.396 14.024 1.00 97.31 206 ALA A CA 1
ATOM 1506 C C . ALA A 1 206 ? -8.801 1.852 15.477 1.00 97.31 206 ALA A C 1
ATOM 1508 O O . ALA A 1 206 ? -7.843 1.479 16.152 1.00 97.31 206 ALA A O 1
ATOM 1509 N N . ALA A 1 207 ? -9.753 2.643 15.962 1.00 96.62 207 ALA A N 1
ATOM 1510 C CA . ALA A 1 207 ? -9.773 3.147 17.331 1.00 96.62 207 ALA A CA 1
ATOM 1511 C C . ALA A 1 207 ? -11.212 3.418 17.803 1.00 96.62 207 ALA A C 1
ATOM 1513 O O . ALA A 1 207 ? -12.060 3.788 16.984 1.00 96.62 207 ALA A O 1
ATOM 1514 N N . PRO A 1 208 ? -11.524 3.302 19.108 1.00 95.75 208 PRO A N 1
ATOM 1515 C CA . PRO A 1 208 ? -12.823 3.710 19.627 1.00 95.75 208 PRO A CA 1
ATOM 1516 C C . PRO A 1 208 ? -13.085 5.201 19.397 1.00 95.75 208 PRO A C 1
ATOM 1518 O O . PRO A 1 208 ? -12.232 6.060 19.631 1.00 95.75 208 PRO A O 1
ATOM 1521 N N . ALA A 1 209 ? -14.300 5.533 18.972 1.00 92.31 209 ALA A N 1
ATOM 1522 C CA . ALA A 1 209 ? -14.702 6.911 18.757 1.00 92.31 209 ALA A CA 1
ATOM 1523 C C . ALA A 1 209 ? -14.633 7.722 20.059 1.00 92.31 209 ALA A C 1
ATOM 1525 O O . ALA A 1 209 ? -15.265 7.385 21.057 1.00 92.31 209 ALA A O 1
ATOM 1526 N N . GLY A 1 210 ? -13.924 8.852 20.017 1.00 88.25 210 GLY A N 1
ATOM 1527 C CA . GLY A 1 210 ? -13.802 9.762 21.160 1.00 88.25 210 GLY A CA 1
ATOM 1528 C C . GLY A 1 210 ? -12.702 9.391 22.157 1.00 88.25 210 GLY A C 1
ATOM 1529 O O . GLY A 1 210 ? -12.443 10.183 23.066 1.00 88.25 210 GLY A O 1
ATOM 1530 N N . ASP A 1 211 ? -12.017 8.261 21.967 1.00 90.75 211 ASP A N 1
ATOM 1531 C CA . ASP A 1 211 ? -10.804 7.950 22.716 1.00 90.75 211 ASP A CA 1
ATOM 1532 C C . ASP A 1 211 ? -9.683 8.905 22.290 1.00 90.75 211 ASP A C 1
ATOM 1534 O O . ASP A 1 211 ? -9.233 8.905 21.144 1.00 90.75 211 ASP A O 1
ATOM 1538 N N . ARG A 1 212 ? -9.241 9.758 23.219 1.00 87.25 212 ARG A N 1
ATOM 1539 C CA . ARG A 1 212 ? -8.194 10.748 22.946 1.00 87.25 212 ARG A CA 1
ATOM 1540 C C . ARG A 1 212 ? -6.812 10.124 22.801 1.00 87.25 212 ARG A C 1
ATOM 1542 O O . ARG A 1 212 ? -5.998 10.687 22.080 1.00 87.25 212 ARG A O 1
ATOM 1549 N N . ALA A 1 213 ? -6.543 9.016 23.490 1.00 86.62 213 ALA A N 1
ATOM 1550 C CA . ALA A 1 213 ? -5.250 8.347 23.421 1.00 86.62 213 ALA A CA 1
ATOM 1551 C C . ALA A 1 213 ? -5.073 7.643 22.069 1.00 86.62 213 ALA A C 1
ATOM 1553 O O . ALA A 1 213 ? -3.980 7.670 21.512 1.00 86.62 213 ALA A O 1
ATOM 1554 N N . ALA A 1 214 ? -6.156 7.082 21.525 1.00 91.56 214 ALA A N 1
ATOM 1555 C CA . ALA A 1 214 ? -6.146 6.368 20.250 1.00 91.56 214 ALA A CA 1
ATOM 1556 C C . ALA A 1 214 ? -6.489 7.246 19.026 1.00 91.56 214 ALA A C 1
ATOM 1558 O O . ALA A 1 214 ? -6.295 6.811 17.893 1.00 91.56 214 ALA A O 1
ATOM 1559 N N . ALA A 1 215 ? -6.989 8.476 19.214 1.00 90.25 215 ALA A N 1
ATOM 1560 C CA . ALA A 1 215 ? -7.434 9.347 18.115 1.00 90.25 215 ALA A CA 1
ATOM 1561 C C . ALA A 1 215 ? -6.350 9.617 17.057 1.00 90.25 215 ALA A C 1
ATOM 1563 O O . ALA A 1 215 ? -6.657 9.746 15.869 1.00 90.25 215 ALA A O 1
ATOM 1564 N N . SER A 1 216 ? -5.088 9.678 17.474 1.00 91.31 216 SER A N 1
ATOM 1565 C CA . SER A 1 216 ? -3.929 9.873 16.599 1.00 91.31 216 SER A CA 1
ATOM 1566 C C . SER A 1 216 ? -3.630 8.707 15.670 1.00 91.31 216 SER A C 1
ATOM 1568 O O . SER A 1 216 ? -2.936 8.893 14.679 1.00 91.31 216 SER A O 1
ATOM 1570 N N . LEU A 1 217 ? -4.199 7.531 15.931 1.00 93.88 217 LEU A N 1
ATOM 1571 C CA . LEU A 1 217 ? -4.027 6.357 15.081 1.00 93.88 217 LEU A CA 1
ATOM 1572 C C . LEU A 1 217 ? -4.958 6.344 13.875 1.00 93.88 217 LEU A C 1
ATOM 1574 O O . LEU A 1 217 ? -4.797 5.490 13.020 1.00 93.88 217 LEU A O 1
ATOM 1578 N N . VAL A 1 218 ? -5.962 7.224 13.835 1.00 95.00 218 VAL A N 1
ATOM 1579 C CA . VAL A 1 218 ? -7.017 7.234 12.805 1.00 95.00 218 VAL A CA 1
ATOM 1580 C C . VAL A 1 218 ? -7.267 8.632 12.228 1.00 95.00 218 VAL A C 1
ATOM 1582 O O . VAL A 1 218 ? -8.305 8.894 11.614 1.00 95.00 218 VAL A O 1
ATOM 1585 N N . SER A 1 219 ? -6.349 9.569 12.470 1.00 92.62 219 SER A N 1
ATOM 1586 C CA . SER A 1 219 ? -6.439 10.959 12.016 1.00 92.62 219 SER A CA 1
ATOM 1587 C C . SER A 1 219 ? -5.063 11.531 11.689 1.00 92.62 219 SER A C 1
ATOM 1589 O O . SER A 1 219 ? -4.052 11.064 12.203 1.00 92.62 219 SER A O 1
ATOM 1591 N N . CYS A 1 220 ? -5.032 12.562 10.845 1.00 91.56 220 CYS A N 1
ATOM 1592 C CA . CYS A 1 220 ? -3.795 13.237 10.458 1.00 91.56 220 CYS A CA 1
ATOM 1593 C C . CYS A 1 220 ? -3.173 14.107 11.565 1.00 91.56 220 CYS A C 1
ATOM 1595 O O . CYS A 1 220 ? -1.972 14.331 11.554 1.00 91.56 220 CYS A O 1
ATOM 1597 N N . ASP A 1 221 ? -3.983 14.668 12.465 1.00 84.88 221 ASP A N 1
ATOM 1598 C CA . ASP A 1 221 ? -3.581 15.722 13.412 1.00 84.88 221 ASP A CA 1
ATOM 1599 C C . ASP A 1 221 ? -3.688 15.284 14.881 1.00 84.88 221 ASP A C 1
ATOM 1601 O O . ASP A 1 221 ? -3.512 16.091 15.795 1.00 84.88 221 ASP A O 1
ATOM 1605 N N . GLY A 1 222 ? -4.055 14.023 15.127 1.00 71.88 222 GLY A N 1
ATOM 1606 C CA . GLY A 1 222 ? -4.316 13.512 16.468 1.00 71.88 222 GLY A CA 1
ATOM 1607 C C . GLY A 1 222 ? -5.505 14.143 17.178 1.00 71.88 222 GLY A C 1
ATOM 1608 O O . GLY A 1 222 ? -5.731 13.841 18.351 1.00 71.88 222 GLY A O 1
ATOM 1609 N N . THR A 1 223 ? -6.283 14.995 16.507 1.00 68.38 223 THR A N 1
ATOM 1610 C CA . THR A 1 223 ? -7.377 15.715 17.146 1.00 68.38 223 THR A CA 1
ATOM 1611 C C . THR A 1 223 ? -8.670 14.904 17.028 1.00 68.38 223 THR A C 1
ATOM 1613 O O . THR A 1 223 ? -9.186 14.678 15.928 1.00 68.38 223 THR A O 1
ATOM 1616 N N . PRO A 1 224 ? -9.272 14.476 18.155 1.00 63.97 224 PRO A N 1
ATOM 1617 C CA . PRO A 1 224 ? -10.520 13.731 18.119 1.00 63.97 224 PRO A CA 1
ATOM 1618 C C . PRO A 1 224 ? -11.628 14.549 17.443 1.00 63.97 224 PRO A C 1
ATOM 1620 O O . PRO A 1 224 ? -12.055 15.583 17.948 1.00 63.97 224 PRO A O 1
ATOM 1623 N N . GLY A 1 225 ? -12.137 14.058 16.311 1.00 60.59 225 GLY A N 1
ATOM 1624 C CA . GLY A 1 225 ? -13.326 14.630 15.669 1.00 60.59 225 GLY A CA 1
ATOM 1625 C C . GLY A 1 225 ? -13.112 15.902 14.843 1.00 60.59 225 GLY A C 1
ATOM 1626 O O . GLY A 1 225 ? -14.110 16.496 14.449 1.00 60.59 225 GLY A O 1
ATOM 1627 N N . SER A 1 226 ? -11.872 16.291 14.530 1.00 58.28 226 SER A N 1
ATOM 1628 C CA . SER A 1 226 ? -11.562 17.554 13.833 1.00 58.28 226 SER A CA 1
ATOM 1629 C C . SER A 1 226 ? -11.940 17.616 12.346 1.00 58.28 226 SER A C 1
ATOM 1631 O O . SER A 1 226 ? -12.001 18.712 11.797 1.00 58.28 226 SER A O 1
ATOM 1633 N N . ALA A 1 227 ? -12.268 16.499 11.682 1.00 61.25 227 ALA A N 1
ATOM 1634 C CA . ALA A 1 227 ? -12.722 16.536 10.285 1.00 61.25 227 ALA A CA 1
ATOM 1635 C C . ALA A 1 227 ? -13.944 15.654 10.019 1.00 61.25 227 ALA A C 1
ATOM 1637 O O . ALA A 1 227 ? -14.193 14.656 10.707 1.00 61.25 227 ALA A O 1
ATOM 1638 N N . ALA A 1 228 ? -14.716 16.062 9.011 1.00 61.28 228 ALA A N 1
ATOM 1639 C CA . ALA A 1 228 ? -15.976 15.450 8.623 1.00 61.28 228 ALA A CA 1
ATOM 1640 C C . ALA A 1 228 ? -15.766 13.989 8.205 1.00 61.28 228 ALA A C 1
ATOM 1642 O O . ALA A 1 228 ? -15.247 13.700 7.127 1.00 61.28 228 ALA A O 1
ATOM 1643 N N . ARG A 1 229 ? -16.189 13.076 9.080 1.00 75.12 229 ARG A N 1
ATOM 1644 C CA . ARG A 1 229 ? -16.156 11.631 8.842 1.00 75.12 229 ARG A CA 1
ATOM 1645 C C . ARG A 1 229 ? -17.225 11.275 7.821 1.00 75.12 229 ARG A C 1
ATOM 1647 O O . ARG A 1 229 ? -18.330 11.813 7.875 1.00 75.12 229 ARG A O 1
ATOM 1654 N N . SER A 1 230 ? -16.900 10.358 6.924 1.00 81.00 230 SER A N 1
ATOM 1655 C CA . SER A 1 230 ? -17.925 9.679 6.142 1.00 81.00 230 SER A CA 1
ATOM 1656 C C . SER A 1 230 ? -18.536 8.536 6.960 1.00 81.00 230 SER A C 1
ATOM 1658 O O . SER A 1 230 ? -17.857 7.932 7.794 1.00 81.00 230 SER A O 1
ATOM 1660 N N . GLU A 1 231 ? -19.811 8.233 6.724 1.00 85.88 231 GLU A N 1
ATOM 1661 C CA . GLU A 1 231 ? -20.425 6.974 7.171 1.00 85.88 231 GLU A CA 1
ATOM 1662 C C . GLU A 1 231 ? -19.976 5.803 6.285 1.00 85.88 231 GLU A C 1
ATOM 1664 O O . GLU A 1 231 ? -19.806 4.680 6.755 1.00 85.88 231 GLU A O 1
ATOM 1669 N N . GLU A 1 232 ? -19.713 6.085 5.007 1.00 86.06 232 GLU A N 1
ATOM 1670 C CA . GLU A 1 232 ? -19.269 5.106 4.023 1.00 86.06 232 GLU A CA 1
ATOM 1671 C C . GLU A 1 232 ? -17.740 5.122 3.845 1.00 86.06 232 GLU A C 1
ATOM 1673 O O . GLU A 1 232 ? -17.143 6.202 3.738 1.00 86.06 232 GLU A O 1
ATOM 1678 N N . PRO A 1 233 ? -17.084 3.954 3.769 1.00 88.06 233 PRO A N 1
ATOM 1679 C CA . PRO A 1 233 ? -15.651 3.874 3.509 1.00 88.06 233 PRO A CA 1
ATOM 1680 C C . PRO A 1 233 ? -15.260 4.441 2.131 1.00 88.06 233 PRO A C 1
ATOM 1682 O O . PRO A 1 233 ? -15.993 4.284 1.158 1.00 88.06 233 PRO A O 1
ATOM 1685 N N . ALA A 1 234 ? -14.073 5.052 2.026 1.00 88.56 234 ALA A N 1
ATOM 1686 C CA . ALA A 1 234 ? -13.460 5.481 0.759 1.00 88.56 234 ALA A CA 1
ATOM 1687 C C . ALA A 1 234 ? -14.285 6.448 -0.124 1.00 88.56 234 ALA A C 1
ATOM 1689 O O . ALA A 1 234 ? -14.074 6.519 -1.336 1.00 88.56 234 ALA A O 1
ATOM 1690 N N . THR A 1 235 ? -15.192 7.229 0.467 1.00 88.31 235 THR A N 1
ATOM 1691 C CA . THR A 1 235 ? -15.935 8.299 -0.234 1.00 88.31 235 THR A CA 1
ATOM 1692 C C . THR A 1 235 ? -15.286 9.676 -0.090 1.00 88.31 235 THR A C 1
ATOM 1694 O O . THR A 1 235 ? -15.585 10.594 -0.855 1.00 88.31 235 THR A O 1
ATOM 1697 N N . ARG A 1 236 ? -14.398 9.836 0.897 1.00 92.75 236 ARG A N 1
ATOM 1698 C CA . ARG A 1 236 ? -13.646 11.064 1.168 1.00 92.75 236 ARG A CA 1
ATOM 1699 C C . ARG A 1 236 ? -12.181 10.739 1.397 1.00 92.75 236 ARG A C 1
ATOM 1701 O O . ARG A 1 236 ? -11.860 9.722 2.015 1.00 92.75 236 ARG A O 1
ATOM 1708 N N . PHE A 1 237 ? -11.330 11.639 0.923 1.00 94.00 237 PHE A N 1
ATOM 1709 C CA . PHE A 1 237 ? -9.885 11.560 1.059 1.00 94.00 237 PHE A CA 1
ATOM 1710 C C . PHE A 1 237 ? -9.376 12.866 1.653 1.00 94.00 237 PHE A C 1
ATOM 1712 O O . PHE A 1 237 ? -9.833 13.942 1.268 1.00 94.00 237 PHE A O 1
ATOM 1719 N N . GLU A 1 238 ? -8.444 12.759 2.584 1.00 94.12 238 GLU A N 1
ATOM 1720 C CA . GLU A 1 238 ? -7.732 13.881 3.177 1.00 94.12 238 GLU A CA 1
ATOM 1721 C C . GLU A 1 238 ? -6.228 13.692 2.975 1.00 94.12 238 GLU A C 1
ATOM 1723 O O . GLU A 1 238 ? -5.737 12.567 2.890 1.00 94.12 238 GLU A O 1
ATOM 1728 N N . GLN A 1 239 ? -5.512 14.803 2.836 1.00 94.56 239 GLN A N 1
ATOM 1729 C CA . GLN A 1 239 ? -4.056 14.810 2.771 1.00 94.56 239 GLN A CA 1
ATOM 1730 C C . GLN A 1 239 ? -3.543 15.132 4.165 1.00 94.56 239 GLN A C 1
ATOM 1732 O O . GLN A 1 239 ? -3.838 16.202 4.703 1.00 94.56 239 GLN A O 1
ATOM 1737 N N . CYS A 1 240 ? -2.816 14.197 4.757 1.00 94.50 240 CYS A N 1
ATOM 1738 C CA . CYS A 1 240 ? -2.169 14.429 6.030 1.00 94.50 240 CYS A CA 1
ATOM 1739 C C . CYS A 1 240 ? -0.887 15.239 5.816 1.00 94.50 240 CYS A C 1
ATOM 1741 O O . CYS A 1 240 ? -0.170 14.991 4.845 1.00 94.50 240 CYS A O 1
ATOM 1743 N N . PRO A 1 241 ? -0.587 16.207 6.698 1.00 93.94 241 PRO A N 1
ATOM 1744 C CA . PRO A 1 241 ? 0.644 16.973 6.597 1.00 93.94 241 PRO A CA 1
ATOM 1745 C C . PRO A 1 241 ? 1.851 16.044 6.737 1.00 93.94 241 PRO A C 1
ATOM 1747 O O . PRO A 1 241 ? 1.771 15.003 7.391 1.00 93.94 241 PRO A O 1
ATOM 1750 N N . GLU A 1 242 ? 2.964 16.423 6.118 1.00 92.25 242 GLU A N 1
ATOM 1751 C CA . GLU A 1 242 ? 4.243 15.755 6.345 1.00 92.25 242 GLU A CA 1
ATOM 1752 C C . GLU A 1 242 ? 4.680 15.919 7.804 1.00 92.25 242 GLU A C 1
ATOM 1754 O O . GLU A 1 242 ? 4.426 16.948 8.440 1.00 92.25 242 GLU A O 1
ATOM 1759 N N . GLY A 1 243 ? 5.360 14.904 8.324 1.00 91.06 243 GLY A N 1
ATOM 1760 C CA . GLY A 1 243 ? 5.838 14.869 9.697 1.00 91.06 243 GLY A CA 1
ATOM 1761 C C . GLY A 1 243 ? 6.976 13.868 9.873 1.00 91.06 243 GLY A C 1
ATOM 1762 O O . GLY A 1 243 ? 7.454 13.289 8.893 1.00 91.06 243 GLY A O 1
ATOM 1763 N N . PRO A 1 244 ? 7.494 13.717 11.102 1.00 90.31 244 PRO A N 1
ATOM 1764 C CA . PRO A 1 244 ? 8.547 12.751 11.371 1.00 90.31 244 PRO A CA 1
ATOM 1765 C C . PRO A 1 244 ? 8.059 11.316 11.102 1.00 90.31 244 PRO A C 1
ATOM 1767 O O . PRO A 1 244 ? 6.882 11.022 11.282 1.00 90.31 244 PRO A O 1
ATOM 1770 N N . PRO A 1 245 ? 8.951 10.382 10.728 1.00 86.56 245 PRO A N 1
ATOM 1771 C CA . PRO A 1 245 ? 8.558 8.997 10.501 1.00 86.56 245 PRO A CA 1
ATOM 1772 C C . PRO A 1 245 ? 7.822 8.406 11.705 1.00 86.56 245 PRO A C 1
ATOM 1774 O O . PRO A 1 245 ? 8.280 8.535 12.845 1.00 86.56 245 PRO A O 1
ATOM 1777 N N . TRP A 1 246 ? 6.712 7.717 11.437 1.00 88.19 246 TRP A N 1
ATOM 1778 C CA . TRP A 1 246 ? 5.997 6.959 12.454 1.00 88.19 246 TRP A CA 1
ATOM 1779 C C . TRP A 1 246 ? 6.902 5.880 13.043 1.00 88.19 246 TRP A C 1
ATOM 1781 O O . TRP A 1 246 ? 7.309 4.932 12.369 1.00 88.19 246 TRP A O 1
ATOM 1791 N N . LEU A 1 247 ? 7.195 6.022 14.331 1.00 85.44 247 LEU A N 1
ATOM 1792 C CA . LEU A 1 247 ? 7.898 5.039 15.131 1.00 85.44 247 LEU A CA 1
ATOM 1793 C C . LEU A 1 247 ? 7.057 4.785 16.381 1.00 85.44 247 LEU A C 1
ATOM 1795 O O . LEU A 1 247 ? 6.997 5.652 17.263 1.00 85.44 247 LEU A O 1
ATOM 1799 N N . PRO A 1 248 ? 6.419 3.608 16.504 1.00 80.19 248 PRO A N 1
ATOM 1800 C CA . PRO A 1 248 ? 5.590 3.310 17.659 1.00 80.19 248 PRO A CA 1
ATOM 1801 C C . PRO A 1 248 ? 6.323 3.554 18.971 1.00 80.19 248 PRO A C 1
ATOM 1803 O O . PRO A 1 248 ? 7.423 3.047 19.190 1.00 80.19 248 PRO A O 1
ATOM 1806 N N . ASN A 1 249 ? 5.686 4.318 19.858 1.00 79.31 249 ASN A N 1
ATOM 1807 C CA . ASN A 1 249 ? 6.214 4.726 21.165 1.00 79.31 249 ASN A CA 1
ATOM 1808 C C . ASN A 1 249 ? 7.450 5.649 21.136 1.00 79.31 249 ASN A C 1
ATOM 1810 O O . ASN A 1 249 ? 7.957 5.983 22.205 1.00 79.31 249 ASN A O 1
ATOM 1814 N N . ALA A 1 250 ? 7.928 6.077 19.964 1.00 84.69 250 ALA A N 1
ATOM 1815 C CA . ALA A 1 250 ? 9.091 6.958 19.835 1.00 84.69 250 ALA A CA 1
ATOM 1816 C C . ALA A 1 250 ? 8.762 8.311 19.183 1.00 84.69 250 ALA A C 1
ATOM 1818 O O . ALA A 1 250 ? 9.378 9.312 19.547 1.00 84.69 250 ALA A O 1
ATOM 1819 N N . GLY A 1 251 ? 7.783 8.377 18.276 1.00 86.56 251 GLY A N 1
ATOM 1820 C CA . GLY A 1 251 ? 7.343 9.639 17.680 1.00 86.56 251 GLY A CA 1
ATOM 1821 C C . GLY A 1 251 ? 6.605 9.481 16.351 1.00 86.56 251 GLY A C 1
ATOM 1822 O O . GLY A 1 251 ? 6.440 8.369 15.851 1.00 86.56 251 GLY A O 1
ATOM 1823 N N . GLY A 1 252 ? 6.174 10.619 15.804 1.00 89.69 252 GLY A N 1
ATOM 1824 C CA . GLY A 1 252 ? 5.388 10.703 14.571 1.00 89.69 252 GLY A CA 1
ATOM 1825 C C . GLY A 1 252 ? 3.953 10.222 14.720 1.00 89.69 252 GLY A C 1
ATOM 1826 O O . GLY A 1 252 ? 3.532 9.767 15.789 1.00 89.69 252 GLY A O 1
ATOM 1827 N N . LEU A 1 253 ? 3.204 10.336 13.630 1.00 92.06 253 LEU A N 1
ATOM 1828 C CA . LEU A 1 253 ? 1.846 9.820 13.503 1.00 92.06 253 LEU A CA 1
ATOM 1829 C C . LEU A 1 253 ? 1.771 8.806 12.357 1.00 92.06 253 LEU A C 1
ATOM 1831 O O . LEU A 1 253 ? 2.393 9.027 11.321 1.00 92.06 253 LEU A O 1
ATOM 1835 N N . PRO A 1 254 ? 0.956 7.738 12.472 1.00 92.94 254 PRO A N 1
ATOM 1836 C CA . PRO A 1 254 ? 0.885 6.683 11.453 1.00 92.94 254 PRO A CA 1
ATOM 1837 C C . PRO A 1 254 ? 0.453 7.145 10.057 1.00 92.94 254 PRO A C 1
ATOM 1839 O O . PRO A 1 254 ? 0.532 6.378 9.106 1.00 92.94 254 PRO A O 1
ATOM 1842 N N . HIS A 1 255 ? -0.086 8.355 9.929 1.00 95.06 255 HIS A N 1
ATOM 1843 C CA . HIS A 1 255 ? -0.619 8.863 8.669 1.00 95.06 255 HIS A CA 1
ATOM 1844 C C . HIS A 1 255 ? 0.103 10.121 8.169 1.00 95.06 255 HIS A C 1
ATOM 1846 O O . HIS A 1 255 ? -0.319 10.678 7.161 1.00 95.06 255 HIS A O 1
ATOM 1852 N N . GLU A 1 256 ? 1.155 10.597 8.840 1.00 93.56 256 GLU A N 1
ATOM 1853 C CA . GLU A 1 256 ? 1.918 11.777 8.401 1.00 93.56 256 GLU A CA 1
ATOM 1854 C C . GLU A 1 256 ? 2.493 11.579 6.993 1.00 93.56 256 GLU A C 1
ATOM 1856 O O . GLU A 1 256 ? 3.165 10.593 6.724 1.00 93.56 256 GLU A O 1
ATOM 1861 N N . GLY A 1 257 ? 2.218 12.516 6.081 1.00 93.06 257 GLY A N 1
ATOM 1862 C CA . GLY A 1 257 ? 2.623 12.420 4.674 1.00 93.06 257 GLY A CA 1
ATOM 1863 C C . GLY A 1 257 ? 1.760 11.489 3.811 1.00 93.06 257 GLY A C 1
ATOM 1864 O O . GLY A 1 257 ? 2.146 11.170 2.688 1.00 93.06 257 GLY A O 1
ATOM 1865 N N . HIS A 1 258 ? 0.599 11.030 4.297 1.00 95.75 258 HIS A N 1
ATOM 1866 C CA . HIS A 1 258 ? -0.272 10.127 3.539 1.00 95.75 258 HIS A CA 1
ATOM 1867 C C . HIS A 1 258 ? -1.459 10.832 2.885 1.00 95.75 258 HIS A C 1
ATOM 1869 O O . HIS A 1 258 ? -2.002 11.823 3.378 1.00 95.75 258 HIS A O 1
ATOM 1875 N N . THR A 1 259 ? -1.973 10.198 1.833 1.00 96.00 259 THR A N 1
ATOM 1876 C CA . THR A 1 259 ? -3.390 10.299 1.485 1.00 96.00 259 THR A CA 1
ATOM 1877 C C . THR A 1 259 ? -4.171 9.312 2.357 1.00 96.00 259 THR A C 1
ATOM 1879 O O . THR A 1 259 ? -3.869 8.118 2.368 1.00 96.00 259 THR A O 1
ATOM 1882 N N . LEU A 1 260 ? -5.178 9.793 3.082 1.00 96.31 260 LEU A N 1
ATOM 1883 C CA . LEU A 1 260 ? -5.958 9.035 4.062 1.00 96.31 260 LEU A CA 1
ATOM 1884 C C . LEU A 1 260 ? -7.441 9.014 3.674 1.00 96.31 260 LEU A C 1
ATOM 1886 O O . LEU A 1 260 ? -8.000 10.021 3.244 1.00 96.31 260 LEU A O 1
ATOM 1890 N N . THR A 1 261 ? -8.109 7.879 3.872 1.00 96.06 261 THR A N 1
ATOM 1891 C CA . THR A 1 261 ? -9.570 7.806 3.964 1.00 96.06 261 THR A CA 1
ATOM 1892 C C . THR A 1 261 ? -9.984 7.299 5.337 1.00 96.06 261 THR A C 1
ATOM 1894 O O . THR A 1 261 ? -9.377 6.373 5.876 1.00 96.06 261 THR A O 1
ATOM 1897 N N . ARG A 1 262 ? -11.027 7.908 5.910 1.00 95.31 262 ARG A N 1
ATOM 1898 C CA . ARG A 1 262 ? -11.534 7.569 7.242 1.00 95.31 262 ARG A CA 1
ATOM 1899 C C . ARG A 1 262 ? -13.053 7.559 7.297 1.00 95.31 262 ARG A C 1
ATOM 1901 O O . ARG A 1 262 ? -13.720 8.386 6.669 1.00 95.31 262 ARG A O 1
ATOM 1908 N N . TRP A 1 263 ? -13.598 6.645 8.086 1.00 95.69 263 TRP A N 1
ATOM 1909 C CA . TRP A 1 263 ? -15.038 6.507 8.291 1.00 95.69 263 TRP A CA 1
ATOM 1910 C C . TRP A 1 263 ? -15.339 6.035 9.712 1.00 95.69 263 TRP A C 1
ATOM 1912 O O . TRP A 1 263 ? -14.441 5.662 10.469 1.00 95.69 263 TRP A O 1
ATOM 1922 N N . ARG A 1 264 ? -16.617 6.075 10.089 1.00 94.94 264 ARG A N 1
ATOM 1923 C CA . ARG A 1 264 ? -17.089 5.594 11.390 1.00 94.94 264 ARG A CA 1
ATOM 1924 C C . ARG A 1 264 ? -18.160 4.530 11.221 1.00 94.94 264 ARG A C 1
ATOM 1926 O O . ARG A 1 264 ? -19.105 4.726 10.467 1.00 94.94 264 ARG A O 1
ATOM 1933 N N . ARG A 1 265 ? -18.062 3.448 11.993 1.00 94.94 265 ARG A N 1
ATOM 1934 C CA . ARG A 1 265 ? -19.088 2.399 12.063 1.00 94.94 265 ARG A CA 1
ATOM 1935 C C . ARG A 1 265 ? -19.151 1.829 13.475 1.00 94.94 265 ARG A C 1
ATOM 1937 O O . ARG A 1 265 ? -18.124 1.506 14.051 1.00 94.94 265 ARG A O 1
ATOM 1944 N N . GLY A 1 266 ? -20.354 1.725 14.046 1.00 94.12 266 GLY A N 1
ATOM 1945 C CA . GLY A 1 266 ? -20.559 1.079 15.352 1.00 94.12 266 GLY A CA 1
ATOM 1946 C C . GLY A 1 266 ? -19.777 1.707 16.514 1.00 94.12 266 GLY A C 1
ATOM 1947 O O . GLY A 1 266 ? -19.351 0.994 17.410 1.00 94.12 266 GLY A O 1
ATOM 1948 N N . GLY A 1 267 ? -19.544 3.024 16.485 1.00 94.31 267 GLY A N 1
ATOM 1949 C CA . GLY A 1 267 ? -18.738 3.705 17.505 1.00 94.31 267 GLY A CA 1
ATOM 1950 C C . GLY A 1 267 ? -17.226 3.491 17.371 1.00 94.31 267 GLY A C 1
ATOM 1951 O O . GLY A 1 267 ? -16.494 3.909 18.259 1.00 94.31 267 GLY A O 1
ATOM 1952 N N . ILE A 1 268 ? -16.757 2.893 16.275 1.00 96.50 268 ILE A N 1
ATOM 1953 C CA . ILE A 1 268 ? -15.340 2.724 15.953 1.00 96.50 268 ILE A CA 1
ATOM 1954 C C . ILE A 1 268 ? -14.984 3.612 14.763 1.00 96.50 268 ILE A C 1
ATOM 1956 O O . ILE A 1 268 ? -15.739 3.725 13.791 1.00 96.50 268 ILE A O 1
ATOM 1960 N N . ASP A 1 269 ? -13.837 4.263 14.876 1.00 95.88 269 ASP A N 1
ATOM 1961 C CA . ASP A 1 269 ? -13.211 5.065 13.843 1.00 95.88 269 ASP A CA 1
ATOM 1962 C C . ASP A 1 269 ? -12.207 4.191 13.098 1.00 95.88 269 ASP A C 1
ATOM 1964 O O . ASP A 1 269 ? -11.394 3.516 13.723 1.00 95.88 269 ASP A O 1
ATOM 1968 N N . TYR A 1 270 ? -12.273 4.200 11.772 1.00 97.25 270 TYR A N 1
ATOM 1969 C CA . TYR A 1 270 ? -11.404 3.414 10.906 1.00 97.25 270 TYR A CA 1
ATOM 1970 C C . TYR A 1 270 ? -10.658 4.336 9.951 1.00 97.25 270 TYR A C 1
ATOM 1972 O O . TYR A 1 270 ? -11.212 5.339 9.491 1.00 97.25 270 TYR A O 1
ATOM 1980 N N . ALA A 1 271 ? -9.429 3.959 9.624 1.00 97.12 271 ALA A N 1
ATOM 1981 C CA . ALA A 1 271 ? -8.551 4.698 8.736 1.00 97.12 271 ALA A CA 1
ATOM 1982 C C . ALA A 1 271 ? -7.790 3.744 7.810 1.00 97.12 271 ALA A C 1
ATOM 1984 O O . ALA A 1 271 ? -7.313 2.694 8.238 1.00 97.12 271 ALA A O 1
ATOM 1985 N N . VAL A 1 272 ? -7.669 4.122 6.538 1.00 97.56 272 VAL A N 1
ATOM 1986 C CA . VAL A 1 272 ? -6.737 3.505 5.587 1.00 97.56 272 VAL A CA 1
ATOM 1987 C C . VAL A 1 272 ? -5.992 4.616 4.882 1.00 97.56 272 VAL A C 1
ATOM 1989 O O . VAL A 1 272 ? -6.614 5.491 4.277 1.00 97.56 272 VAL A O 1
ATOM 1992 N N . SER A 1 273 ? -4.671 4.579 4.938 1.00 97.12 273 SER A N 1
ATOM 1993 C CA . SER A 1 273 ? -3.827 5.573 4.301 1.00 97.12 273 SER A CA 1
ATOM 1994 C C . SER A 1 273 ? -2.724 4.923 3.481 1.00 97.12 273 SER A C 1
ATOM 1996 O O . SER A 1 273 ? -2.332 3.784 3.722 1.00 97.12 273 SER A O 1
ATOM 1998 N N . ILE A 1 274 ? -2.224 5.664 2.499 1.00 96.44 274 ILE A N 1
ATOM 1999 C CA . ILE A 1 274 ? -1.087 5.285 1.663 1.00 96.44 274 ILE A CA 1
ATOM 2000 C C . ILE A 1 274 ? -0.183 6.501 1.496 1.00 96.44 274 ILE A C 1
ATOM 2002 O O . ILE A 1 274 ? -0.682 7.622 1.364 1.00 96.44 274 ILE A O 1
ATOM 2006 N N . GLU A 1 275 ? 1.124 6.280 1.537 1.00 94.25 275 GLU A N 1
ATOM 2007 C CA . GLU A 1 275 ? 2.107 7.355 1.506 1.00 94.25 275 GLU A CA 1
ATOM 2008 C C . GLU A 1 275 ? 2.050 8.184 0.213 1.00 94.25 275 GLU A C 1
ATOM 2010 O O . GLU A 1 275 ? 1.829 7.686 -0.905 1.00 94.25 275 GLU A O 1
ATOM 2015 N N . GLY A 1 276 ? 2.285 9.481 0.390 1.00 92.38 276 GLY A N 1
ATOM 2016 C CA . GLY A 1 276 ? 2.373 10.473 -0.660 1.00 92.38 276 GLY A CA 1
ATOM 2017 C C . GLY A 1 276 ? 1.025 11.043 -1.084 1.00 92.38 276 GLY A C 1
ATOM 2018 O O . GLY A 1 276 ? -0.057 10.682 -0.604 1.00 92.3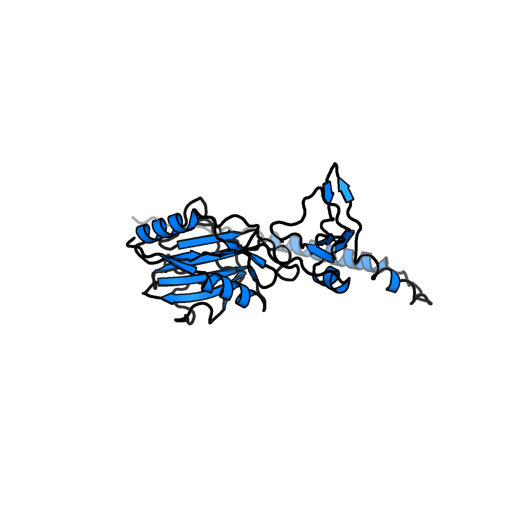8 276 GLY A O 1
ATOM 2019 N N . PHE A 1 277 ? 1.108 11.951 -2.050 1.00 91.69 277 PHE A N 1
ATOM 2020 C CA . PHE A 1 277 ? -0.016 12.714 -2.577 1.00 91.69 277 PHE A CA 1
ATOM 2021 C C . PHE A 1 277 ? -0.151 12.481 -4.081 1.00 91.69 277 PHE A C 1
ATOM 2023 O O . PHE A 1 277 ? 0.827 12.211 -4.770 1.00 91.69 277 PHE A O 1
ATOM 2030 N N . GLY A 1 278 ? -1.368 12.594 -4.611 1.00 90.88 278 GLY A N 1
ATOM 2031 C CA . GLY A 1 278 ? -1.594 12.537 -6.055 1.00 90.88 278 GLY A CA 1
ATOM 2032 C C . GLY A 1 278 ? -2.948 11.960 -6.441 1.00 90.88 278 GLY A C 1
ATOM 2033 O O . GLY A 1 278 ? -3.657 11.369 -5.625 1.00 90.88 278 GLY A O 1
ATOM 2034 N N . ALA A 1 279 ? -3.301 12.114 -7.718 1.00 92.25 279 ALA A N 1
ATOM 2035 C CA . ALA A 1 279 ? -4.601 11.706 -8.251 1.00 92.25 279 ALA A CA 1
ATOM 2036 C C . ALA A 1 279 ? -4.833 10.182 -8.221 1.00 92.25 279 ALA A C 1
ATOM 2038 O O . ALA A 1 279 ? -5.977 9.733 -8.190 1.00 92.25 279 ALA A O 1
ATOM 2039 N N . THR A 1 280 ? -3.763 9.385 -8.194 1.00 94.06 280 THR A N 1
ATOM 2040 C CA . THR A 1 280 ? -3.814 7.916 -8.240 1.00 94.06 280 THR A CA 1
ATOM 2041 C C . THR A 1 280 ? -4.051 7.258 -6.876 1.00 94.06 280 THR A C 1
ATOM 2043 O O . THR A 1 280 ? -4.564 6.139 -6.816 1.00 94.06 280 THR A O 1
ATOM 2046 N N . ARG A 1 281 ? -3.747 7.944 -5.763 1.00 95.06 281 ARG A N 1
ATOM 2047 C CA . ARG A 1 281 ? -3.850 7.392 -4.393 1.00 95.06 281 ARG A CA 1
ATOM 2048 C C . ARG A 1 281 ? -5.276 7.024 -3.996 1.00 95.06 281 ARG A C 1
ATOM 2050 O O . ARG A 1 281 ? -5.473 5.921 -3.484 1.00 95.06 281 ARG A O 1
ATOM 2057 N N . PRO A 1 282 ? -6.290 7.872 -4.259 1.00 96.38 282 PRO A N 1
ATOM 2058 C CA . PRO A 1 282 ? -7.679 7.527 -3.979 1.00 96.38 282 PRO A CA 1
ATOM 2059 C C . PRO A 1 282 ? -8.149 6.224 -4.631 1.00 96.38 282 PRO A C 1
ATOM 2061 O O . PRO A 1 282 ? -9.058 5.580 -4.115 1.00 96.38 282 PRO A O 1
ATOM 2064 N N . GLU A 1 283 ? -7.584 5.821 -5.771 1.00 97.06 283 GLU A N 1
ATOM 2065 C CA . GLU A 1 283 ? -7.937 4.554 -6.418 1.00 97.06 283 GLU A CA 1
ATOM 2066 C C . GLU A 1 283 ? -7.399 3.343 -5.657 1.00 97.06 283 GLU A C 1
ATOM 2068 O O . GLU A 1 283 ? -8.162 2.421 -5.361 1.00 97.06 283 GLU A O 1
ATOM 2073 N N . VAL A 1 284 ? -6.129 3.393 -5.253 1.00 96.69 284 VAL A N 1
ATOM 2074 C CA . VAL A 1 284 ? -5.507 2.342 -4.439 1.00 96.69 284 VAL A CA 1
ATOM 2075 C C . VAL A 1 284 ? -6.213 2.224 -3.091 1.00 96.69 284 VAL A C 1
ATOM 2077 O O . VAL A 1 284 ? -6.597 1.125 -2.696 1.00 96.69 284 VAL A O 1
ATOM 2080 N N . LEU A 1 285 ? -6.498 3.350 -2.429 1.00 97.50 285 LEU A N 1
ATOM 2081 C CA . LEU A 1 285 ? -7.251 3.366 -1.173 1.00 97.50 285 LEU A CA 1
ATOM 2082 C C . LEU A 1 285 ? -8.653 2.773 -1.329 1.00 97.50 285 LEU A C 1
ATOM 2084 O O . LEU A 1 285 ? -9.039 1.924 -0.533 1.00 97.50 285 LEU A O 1
ATOM 2088 N N . ARG A 1 286 ? -9.401 3.137 -2.382 1.00 97.75 286 ARG A N 1
ATOM 2089 C CA . ARG A 1 286 ? -10.707 2.511 -2.668 1.00 97.75 286 ARG A CA 1
ATOM 2090 C C . ARG A 1 286 ? -10.591 1.005 -2.836 1.00 97.75 286 ARG A C 1
ATOM 2092 O O . ARG A 1 286 ? -11.480 0.273 -2.401 1.00 97.75 286 ARG A O 1
ATOM 2099 N N . HIS A 1 287 ? -9.540 0.523 -3.493 1.00 97.81 287 HIS A N 1
ATOM 2100 C CA . HIS A 1 287 ? -9.345 -0.911 -3.666 1.00 97.81 287 HIS A CA 1
ATOM 2101 C C . HIS A 1 287 ? -9.017 -1.610 -2.351 1.00 97.81 287 HIS A C 1
ATOM 2103 O O . HIS A 1 287 ? -9.665 -2.604 -2.032 1.00 97.81 287 HIS A O 1
ATOM 2109 N N . LEU A 1 288 ? -8.093 -1.066 -1.559 1.00 97.44 288 LEU A N 1
ATOM 2110 C CA . LEU A 1 288 ? -7.739 -1.601 -0.242 1.00 97.44 288 LEU A CA 1
ATOM 2111 C C . LEU A 1 288 ? -8.953 -1.633 0.689 1.00 97.44 288 LEU A C 1
ATOM 2113 O O . LEU A 1 288 ? -9.267 -2.675 1.256 1.00 97.44 288 LEU A O 1
ATOM 2117 N N . THR A 1 289 ? -9.696 -0.529 0.780 1.00 97.56 289 THR A N 1
ATOM 2118 C CA . THR A 1 289 ? -10.874 -0.419 1.644 1.00 97.56 289 THR A CA 1
ATOM 2119 C C . THR A 1 289 ? -11.996 -1.385 1.247 1.00 97.56 289 THR A C 1
ATOM 2121 O O . THR A 1 289 ? -12.622 -1.978 2.123 1.00 97.56 289 THR A O 1
ATOM 2124 N N . ARG A 1 290 ? -12.241 -1.606 -0.055 1.00 97.50 290 ARG A N 1
ATOM 2125 C CA . ARG A 1 290 ? -13.224 -2.608 -0.529 1.00 97.50 290 ARG A CA 1
ATOM 2126 C C . ARG A 1 290 ? -12.821 -4.049 -0.216 1.00 97.50 290 ARG A C 1
ATOM 2128 O O . ARG A 1 290 ? -13.682 -4.921 -0.191 1.00 97.50 290 ARG A O 1
ATOM 2135 N N . ASN A 1 291 ? -11.534 -4.287 0.013 1.00 97.31 291 ASN A N 1
ATOM 2136 C CA . ASN A 1 291 ? -10.970 -5.584 0.371 1.00 9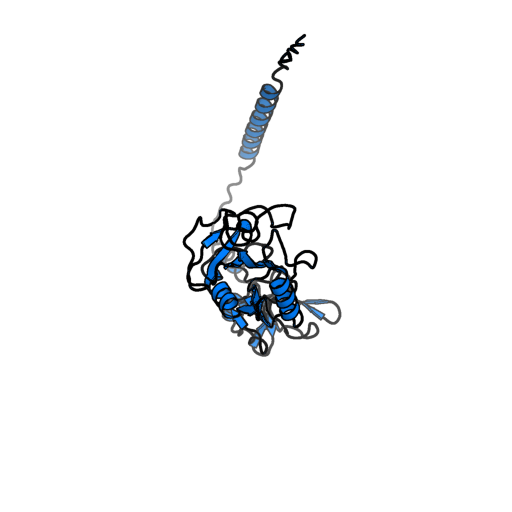7.31 291 ASN A CA 1
ATOM 2137 C C . ASN A 1 291 ? -10.719 -5.709 1.885 1.00 97.31 291 ASN A C 1
ATOM 2139 O O . ASN A 1 291 ? -9.922 -6.537 2.326 1.00 97.31 291 ASN A O 1
ATOM 2143 N N . LEU A 1 292 ? -11.401 -4.902 2.703 1.00 97.50 292 LEU A N 1
ATOM 2144 C CA . LEU A 1 292 ? -11.445 -5.106 4.145 1.00 97.50 292 LEU A CA 1
ATOM 2145 C C . LEU A 1 292 ? -12.599 -6.039 4.510 1.00 97.50 292 LEU A C 1
ATOM 2147 O O . LEU A 1 292 ? -13.752 -5.818 4.141 1.00 97.50 292 LEU A O 1
ATOM 2151 N N . SER A 1 293 ? -12.281 -7.055 5.301 1.00 97.00 293 SER A N 1
ATOM 2152 C CA . SER A 1 293 ? -13.260 -7.767 6.119 1.00 97.00 293 SER A CA 1
ATOM 2153 C C . SER A 1 293 ? -13.289 -7.140 7.513 1.00 97.00 293 SER A C 1
ATOM 2155 O O . SER A 1 293 ? -12.305 -6.534 7.931 1.00 97.00 293 SER A O 1
ATOM 2157 N N . TYR A 1 294 ? -14.404 -7.247 8.231 1.00 96.81 294 TYR A N 1
ATOM 2158 C CA . TYR A 1 294 ? -14.471 -6.818 9.628 1.00 96.81 294 TYR A CA 1
ATOM 2159 C C . TYR A 1 294 ? -14.622 -8.059 10.490 1.00 96.81 294 TYR A C 1
ATOM 2161 O O . TYR A 1 294 ? -15.565 -8.822 10.290 1.00 96.81 294 TYR A O 1
ATOM 2169 N N . VAL A 1 295 ? -13.671 -8.268 11.394 1.00 96.69 295 VAL A N 1
ATOM 2170 C CA . VAL A 1 295 ? -13.695 -9.381 12.346 1.00 96.69 295 VAL A CA 1
ATOM 2171 C C . VAL A 1 295 ? -14.260 -8.885 13.669 1.00 96.69 295 VAL A C 1
ATOM 2173 O O . VAL A 1 295 ? -13.828 -7.849 14.175 1.00 96.69 295 VAL A O 1
ATOM 2176 N N . ASP A 1 296 ? -15.252 -9.591 14.202 1.00 96.06 296 ASP A N 1
ATOM 2177 C CA . ASP A 1 296 ? -15.923 -9.223 15.446 1.00 96.06 296 ASP A CA 1
ATOM 2178 C C . ASP A 1 296 ? -15.117 -9.669 16.674 1.00 96.06 296 ASP A C 1
ATOM 2180 O O . ASP A 1 296 ? -14.314 -10.600 16.624 1.00 96.06 296 ASP A O 1
ATOM 2184 N N . ALA A 1 297 ? -15.342 -9.008 17.811 1.00 91.06 297 ALA A N 1
ATOM 2185 C CA . ALA A 1 297 ? -14.666 -9.350 19.065 1.00 91.06 297 ALA A CA 1
ATOM 2186 C C . ALA A 1 297 ? -15.149 -10.680 19.673 1.00 91.06 297 ALA A C 1
ATOM 2188 O O . ALA A 1 297 ? -14.386 -11.355 20.371 1.00 91.06 297 ALA A O 1
ATOM 2189 N N . ALA A 1 298 ? -16.402 -11.053 19.399 1.00 81.44 298 ALA A N 1
ATOM 2190 C CA . ALA A 1 298 ? -16.978 -12.344 19.745 1.00 81.44 298 ALA A CA 1
ATOM 2191 C C . ALA A 1 298 ? -16.813 -13.268 18.533 1.00 81.44 298 ALA A C 1
ATOM 2193 O O . ALA A 1 298 ? -17.524 -13.102 17.544 1.00 81.44 298 ALA A O 1
ATOM 2194 N N . GLY A 1 299 ? -15.817 -14.155 18.591 1.00 59.03 299 GLY A N 1
ATOM 2195 C CA . GLY A 1 299 ? -15.609 -15.189 17.573 1.00 59.03 299 GLY A CA 1
ATOM 2196 C C . GLY A 1 299 ? -16.737 -16.213 17.521 1.00 59.03 299 GLY A C 1
ATOM 2197 O O . GLY A 1 299 ? -17.463 -16.352 18.534 1.00 59.03 299 GLY A O 1
#

Foldseek 3Di:
DDDDDDDDDDDDDCPPVVVVVVVVVVVVVVVVVVVVVPPDDDDPPDDPDPVVVVVPPVQKDAWDDDPLFTADDPQFHWFAAPVLEIEHNQAPPDDDRNDGGPITGNFPVSSVVVRGDYDDHPPQWDQAQNWIKHFAPPCQVVVLQVVQLVLQFKFWGFRIDTPPWQRFDCVVNHQDAQSKGKTKTWQRDDHPVFDDPDGKMKIKIKHFQPRLSCCLQQDLPSDRPPDDADQDWLPDKDARAADDDDDGPPDDGPAHQWTKTWHDDPRMIIMMTIHHDDPRRSRVRVVRRVRIDIHHSPD

Sequence (299 aa):
MSSHWEVGDRQGPPWRAIGVGVLIAGLILAAILLRDRGGLSVDTGGETAEVRQRELDLVVQAPYEAGERWFCSADFPVRAFSDGLAYPPERPGGPAVQERPSACYAGMGTALEAGFQLAPSPAGVDLVSGIYLEPTPSGLPAVCQQAATTLGYPLPCPSRLPTPGSSARCLADNCLFAGGFVIEARGFPVPPDWCDGCDAHVVIAAAPAGDRAAASLVSCDGTPGSAARSEEPATRFEQCPEGPPWLPNAGGLPHEGHTLTRWRRGGIDYAVSIEGFGATRPEVLRHLTRNLSYVDAAG

Radius of gyration: 27.61 Å; chains: 1; bounding box: 58×58×95 Å